Protein AF-A0A7S3DPE3-F1 (afdb_monomer_lite)

Organism: NCBI:txid265537

Sequence (313 aa):
MKEDLMRGCNVVATGCVLVHERSVGCSRAFRKHIKQNCRAVVEAILQMVESFYDGSALVDHLGAQKAAVVWETCGVIMDKKVPIGNRNAIRRDLFTYMMECQETMEEFTKTIERGPAVTTETGEKGKKTEEGDAEPQDKEDEAAWDEFADGEQLYLEKEIPIATACVALVKVSRGTINLTLQAMEAIGSVLTEFLVNERDPTPKDRARFEWMERIYGLAVKVGDGMTDFATHLYPTLDLKALPDQIQIHSQRLSKLIHMVLESTLTDKSKIVMPQEVLELAANLKQATAARQNEALQAVAAAKKWDKKSKKKK

Structure (mmCIF, N/CA/C/O backbone):
data_AF-A0A7S3DPE3-F1
#
_entry.id   AF-A0A7S3DPE3-F1
#
loop_
_atom_site.group_PDB
_atom_site.id
_atom_site.type_symbol
_atom_site.label_atom_id
_atom_site.label_alt_id
_atom_site.label_comp_id
_atom_site.label_asym_id
_atom_site.label_entity_id
_atom_site.label_seq_id
_atom_site.pdbx_PDB_ins_code
_atom_site.Cartn_x
_atom_site.Cartn_y
_atom_site.Cartn_z
_atom_site.occupancy
_atom_site.B_iso_or_equiv
_atom_site.auth_seq_id
_atom_site.auth_comp_id
_atom_site.auth_asym_id
_atom_site.auth_atom_id
_atom_site.pdbx_PDB_model_num
ATOM 1 N N . MET A 1 1 ? 10.479 -2.608 -41.411 1.00 67.50 1 MET A N 1
ATOM 2 C CA . MET A 1 1 ? 9.351 -2.279 -40.505 1.00 67.50 1 MET A CA 1
ATOM 3 C C . MET A 1 1 ? 8.870 -3.481 -39.692 1.00 67.50 1 MET A C 1
ATOM 5 O O . MET A 1 1 ? 9.062 -3.456 -38.486 1.00 67.50 1 MET A O 1
ATOM 9 N N . LYS A 1 2 ? 8.287 -4.542 -40.287 1.00 79.50 2 LYS A N 1
ATOM 10 C CA . LYS A 1 2 ? 7.832 -5.730 -39.522 1.00 79.50 2 LYS A CA 1
ATOM 11 C C . LYS A 1 2 ? 8.965 -6.389 -38.721 1.00 79.50 2 LYS A C 1
ATOM 13 O O . LYS A 1 2 ? 8.798 -6.672 -37.541 1.00 79.50 2 LYS A O 1
ATOM 18 N N . GLU A 1 3 ? 10.114 -6.612 -39.356 1.00 86.81 3 GLU A N 1
ATOM 19 C CA . GLU A 1 3 ? 11.282 -7.228 -38.710 1.00 86.81 3 GLU A CA 1
ATOM 20 C C . GLU A 1 3 ? 11.854 -6.358 -37.586 1.00 86.81 3 GLU A C 1
ATOM 22 O O . GLU A 1 3 ? 12.152 -6.870 -36.509 1.00 86.81 3 GLU A O 1
ATOM 27 N N . ASP A 1 4 ? 11.929 -5.041 -37.792 1.00 87.31 4 ASP A N 1
ATOM 28 C CA . ASP A 1 4 ? 12.428 -4.090 -36.789 1.00 87.31 4 ASP A CA 1
ATOM 29 C C . ASP A 1 4 ? 11.524 -4.041 -35.554 1.00 87.31 4 ASP A C 1
ATOM 31 O O . ASP A 1 4 ? 12.009 -4.065 -34.422 1.00 87.31 4 ASP A O 1
ATOM 35 N N . LEU A 1 5 ? 10.204 -4.040 -35.766 1.00 85.69 5 LEU A N 1
ATOM 36 C CA . LEU A 1 5 ? 9.220 -4.041 -34.687 1.00 85.69 5 LEU A CA 1
ATOM 37 C C . LEU A 1 5 ? 9.299 -5.330 -33.861 1.00 85.69 5 LEU A C 1
ATOM 39 O O . LEU A 1 5 ? 9.340 -5.285 -32.630 1.00 85.69 5 LEU A O 1
ATOM 43 N N . MET A 1 6 ? 9.382 -6.478 -34.538 1.00 87.19 6 MET A N 1
ATOM 44 C CA . MET A 1 6 ? 9.553 -7.778 -33.887 1.00 87.19 6 MET A CA 1
ATOM 45 C C . MET A 1 6 ? 10.871 -7.850 -33.116 1.00 87.19 6 MET A C 1
ATOM 47 O O . MET A 1 6 ? 10.901 -8.336 -31.985 1.00 87.19 6 MET A O 1
ATOM 51 N N . ARG A 1 7 ? 11.961 -7.326 -33.685 1.00 91.38 7 ARG A N 1
ATOM 52 C CA . ARG A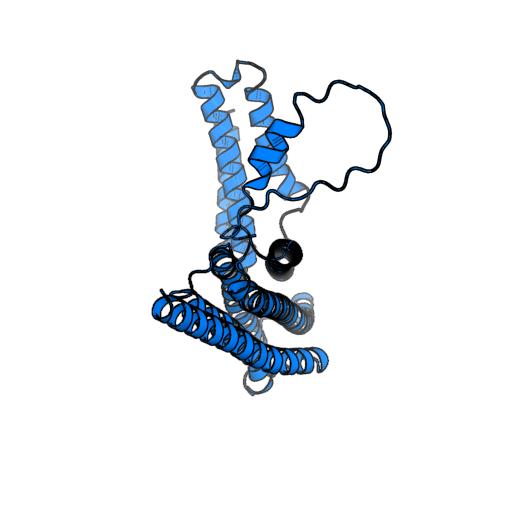 1 7 ? 13.259 -7.254 -33.010 1.00 91.38 7 ARG A CA 1
ATOM 53 C C . ARG A 1 7 ? 13.187 -6.391 -31.750 1.00 91.38 7 ARG A C 1
ATOM 55 O O . ARG A 1 7 ? 13.687 -6.819 -30.713 1.00 91.38 7 ARG A O 1
ATOM 62 N N . GLY A 1 8 ? 12.538 -5.228 -31.814 1.00 89.44 8 GLY A N 1
ATOM 63 C CA . GLY A 1 8 ? 12.305 -4.370 -30.650 1.00 89.44 8 GLY A CA 1
ATOM 64 C C . GLY A 1 8 ? 11.523 -5.088 -29.547 1.00 89.44 8 GLY A C 1
ATOM 65 O O . GLY A 1 8 ? 11.974 -5.140 -28.402 1.00 89.44 8 GLY A O 1
ATOM 66 N N . CYS A 1 9 ? 10.409 -5.736 -29.903 1.00 89.25 9 CYS A N 1
ATOM 67 C CA . CYS A 1 9 ? 9.605 -6.520 -28.961 1.00 89.25 9 CYS A CA 1
ATOM 68 C C . CYS A 1 9 ? 10.411 -7.663 -28.322 1.00 89.25 9 CYS A C 1
ATOM 70 O O . CYS A 1 9 ? 10.335 -7.867 -27.111 1.00 89.25 9 CYS A O 1
ATOM 72 N N . ASN A 1 10 ? 11.234 -8.368 -29.105 1.00 90.81 10 ASN A N 1
ATOM 73 C CA . ASN A 1 10 ? 12.093 -9.444 -28.606 1.00 90.81 10 ASN A CA 1
ATOM 74 C C . ASN A 1 10 ? 13.125 -8.942 -27.590 1.00 90.81 10 ASN A C 1
ATOM 76 O O . ASN A 1 10 ? 13.369 -9.614 -26.587 1.00 90.81 10 ASN A O 1
ATOM 80 N N . VAL A 1 11 ? 13.716 -7.764 -27.810 1.00 92.12 11 VAL A N 1
ATOM 81 C CA . VAL A 1 11 ? 14.663 -7.159 -26.858 1.00 92.12 11 VAL A CA 1
ATOM 82 C C . VAL A 1 11 ? 13.960 -6.815 -25.544 1.00 92.12 11 VAL A C 1
ATOM 84 O O . VAL A 1 11 ? 14.455 -7.179 -24.476 1.00 92.12 11 VAL A O 1
ATOM 87 N N . VAL A 1 12 ? 12.779 -6.190 -25.609 1.00 90.62 12 VAL A N 1
ATOM 88 C CA . VAL A 1 12 ? 11.973 -5.863 -24.418 1.00 90.62 12 VAL A CA 1
ATOM 89 C C . VAL A 1 12 ? 11.589 -7.131 -23.652 1.00 90.62 12 VAL A C 1
ATOM 91 O O . VAL A 1 12 ? 11.762 -7.199 -22.433 1.00 90.62 12 VAL A O 1
ATOM 94 N N . ALA A 1 13 ? 11.118 -8.162 -24.358 1.00 89.31 13 ALA A N 1
ATOM 95 C CA . ALA A 1 13 ? 10.752 -9.441 -23.761 1.00 89.31 13 ALA A CA 1
ATOM 96 C C . ALA A 1 13 ? 11.957 -10.130 -23.100 1.00 89.31 13 ALA A C 1
ATOM 98 O O . ALA A 1 13 ? 11.855 -10.573 -21.957 1.00 89.31 13 ALA A O 1
ATOM 99 N N . THR A 1 14 ? 13.110 -10.160 -23.774 1.00 92.62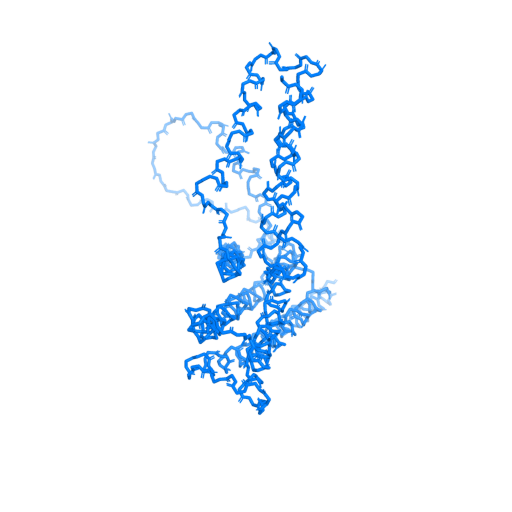 14 THR A N 1
ATOM 100 C CA . THR A 1 14 ? 14.345 -10.760 -23.244 1.00 92.62 14 THR A CA 1
ATOM 101 C C . THR A 1 14 ? 14.803 -10.048 -21.972 1.00 92.62 14 THR A C 1
ATOM 103 O O . THR A 1 14 ? 15.069 -10.703 -20.966 1.00 92.62 14 THR A O 1
ATOM 106 N N . GLY A 1 15 ? 14.823 -8.710 -21.971 1.00 90.25 15 GLY A N 1
ATOM 107 C CA . GLY A 1 15 ? 15.157 -7.929 -20.777 1.00 90.25 15 GLY A CA 1
ATOM 108 C C . GLY A 1 15 ? 14.209 -8.210 -19.608 1.00 90.25 15 GLY A C 1
ATOM 109 O O . GLY A 1 15 ? 14.654 -8.394 -18.474 1.00 90.25 15 GLY A O 1
ATOM 110 N N . CYS A 1 16 ? 12.906 -8.329 -19.883 1.00 91.62 16 CYS A N 1
ATOM 111 C CA . CYS A 1 16 ? 11.917 -8.704 -18.876 1.00 91.62 16 CYS A CA 1
ATOM 112 C C . CYS A 1 16 ? 12.186 -10.105 -18.301 1.00 91.62 16 CYS A C 1
ATOM 114 O O . CYS A 1 16 ? 12.160 -10.274 -17.081 1.00 91.62 16 CYS A O 1
ATOM 116 N N . VAL A 1 17 ? 12.485 -11.096 -19.151 1.00 92.69 17 VAL A N 1
ATOM 117 C CA . VAL A 1 17 ? 12.790 -12.474 -18.728 1.00 92.69 17 VAL A CA 1
ATOM 118 C C . VAL A 1 17 ? 14.025 -12.521 -17.830 1.00 92.69 17 VAL A C 1
ATOM 120 O O . VAL A 1 17 ? 13.961 -13.145 -16.772 1.00 92.69 17 VAL A O 1
ATOM 123 N N . LEU A 1 18 ? 15.102 -11.812 -18.184 1.00 91.75 18 LEU A N 1
ATOM 124 C CA . LEU A 1 18 ? 16.333 -11.764 -17.383 1.00 91.75 18 LEU A CA 1
ATOM 125 C C . LEU A 1 18 ? 16.078 -11.222 -15.970 1.00 91.75 18 LEU A C 1
ATOM 127 O O . LEU A 1 18 ? 16.486 -11.829 -14.984 1.00 91.75 18 LEU A O 1
ATOM 131 N N . VAL A 1 19 ? 15.313 -10.134 -15.839 1.00 89.69 19 VAL A N 1
ATOM 132 C CA . VAL A 1 19 ? 14.917 -9.586 -14.524 1.00 89.69 19 VAL A CA 1
ATOM 133 C C . VAL A 1 19 ? 14.079 -10.583 -13.708 1.00 89.69 19 VAL A C 1
ATOM 135 O O . VAL A 1 19 ? 14.068 -10.550 -12.473 1.00 89.69 19 VAL A O 1
ATOM 138 N N . HIS A 1 20 ? 13.366 -11.485 -14.385 1.00 91.38 20 HIS A N 1
ATOM 139 C CA . HIS A 1 20 ? 12.566 -12.529 -13.753 1.00 91.38 20 HIS A CA 1
ATOM 140 C C . HIS A 1 20 ? 13.349 -13.818 -13.461 1.00 91.38 20 HIS A C 1
ATOM 142 O O . HIS A 1 20 ? 12.801 -14.738 -12.841 1.00 91.38 20 HIS A O 1
ATOM 148 N N . GLU A 1 21 ? 14.636 -13.887 -13.777 1.00 90.38 21 GLU A N 1
ATOM 149 C CA . GLU A 1 21 ? 15.468 -15.007 -13.363 1.00 90.38 21 GLU A CA 1
ATOM 150 C C . GLU A 1 21 ? 15.732 -14.951 -11.847 1.00 90.38 21 GLU A C 1
ATOM 152 O O . GLU A 1 21 ? 15.884 -13.882 -11.249 1.00 90.38 21 GLU A O 1
ATOM 157 N N . ARG A 1 22 ? 15.716 -16.102 -11.163 1.00 80.88 22 ARG A N 1
ATOM 158 C CA . ARG A 1 22 ? 15.904 -16.145 -9.697 1.00 80.88 22 ARG A CA 1
ATOM 159 C C . ARG A 1 22 ? 17.323 -15.751 -9.278 1.00 80.88 22 ARG A C 1
ATOM 161 O O . ARG A 1 22 ? 17.488 -15.155 -8.219 1.00 80.88 22 ARG A O 1
ATOM 168 N N . SER A 1 23 ? 18.310 -16.051 -10.118 1.00 81.00 23 SER A N 1
ATOM 169 C CA . SER A 1 23 ? 19.737 -15.769 -9.915 1.00 81.00 23 SER A CA 1
ATOM 170 C C . SER A 1 23 ? 20.050 -14.271 -9.807 1.00 81.00 23 SER A C 1
ATOM 172 O O . SER A 1 23 ? 20.952 -13.892 -9.070 1.00 81.00 23 SER A O 1
ATOM 174 N N . VAL A 1 24 ? 19.266 -13.415 -10.471 1.00 82.44 24 VAL A N 1
ATOM 175 C CA . VAL A 1 24 ? 19.504 -11.962 -10.553 1.00 82.44 24 VAL A CA 1
ATOM 176 C C . VAL A 1 24 ? 19.139 -11.223 -9.254 1.00 82.44 24 VAL A C 1
ATOM 178 O O . VAL A 1 24 ? 19.523 -10.076 -9.052 1.00 82.44 24 VAL A O 1
ATOM 181 N N . GLY A 1 25 ? 18.401 -11.855 -8.332 1.00 80.44 25 GLY A N 1
ATOM 182 C CA . GLY A 1 25 ? 18.113 -11.258 -7.019 1.00 80.44 25 GLY A CA 1
ATOM 183 C C . GLY A 1 25 ? 17.149 -10.060 -7.044 1.00 80.44 25 GLY A C 1
ATOM 184 O O . GLY A 1 25 ? 17.025 -9.329 -6.060 1.00 80.44 25 GLY A O 1
ATOM 185 N N . CYS A 1 26 ? 16.428 -9.842 -8.148 1.00 86.88 26 CYS A N 1
ATOM 186 C CA . CYS A 1 26 ? 15.382 -8.822 -8.225 1.00 86.88 26 CYS A CA 1
ATOM 187 C C . CYS A 1 26 ? 14.213 -9.143 -7.282 1.00 86.88 26 CYS A C 1
ATOM 189 O O . CYS A 1 26 ? 13.705 -10.267 -7.287 1.00 86.88 26 CYS A O 1
ATOM 191 N N . SER A 1 27 ? 13.743 -8.155 -6.519 1.00 87.50 27 SER A N 1
ATOM 192 C CA . SER A 1 27 ? 12.599 -8.295 -5.615 1.00 87.50 27 SER A CA 1
ATOM 193 C C . SER A 1 27 ? 11.289 -8.401 -6.392 1.00 87.50 27 SER A C 1
ATOM 195 O O . SER A 1 27 ? 11.190 -7.991 -7.553 1.00 87.50 27 SER A O 1
ATOM 197 N N . ARG A 1 28 ? 10.241 -8.905 -5.733 1.00 89.06 28 ARG A N 1
ATOM 198 C CA . ARG A 1 28 ? 8.890 -8.955 -6.307 1.00 89.06 28 ARG A CA 1
ATOM 199 C C . ARG A 1 28 ? 8.395 -7.577 -6.769 1.00 89.06 28 ARG A C 1
ATOM 201 O O . ARG A 1 28 ? 7.796 -7.493 -7.837 1.00 89.06 28 ARG A O 1
ATOM 208 N N . ALA A 1 29 ? 8.681 -6.520 -6.006 1.00 91.31 29 ALA A N 1
ATOM 209 C CA . ALA A 1 29 ? 8.312 -5.145 -6.350 1.00 91.31 29 ALA A CA 1
ATOM 210 C C . ALA A 1 29 ? 8.970 -4.697 -7.662 1.00 91.31 29 ALA A C 1
ATOM 212 O O . ALA A 1 29 ? 8.297 -4.257 -8.590 1.00 91.31 29 ALA A O 1
ATOM 213 N N . PHE A 1 30 ? 10.290 -4.867 -7.782 1.00 92.06 30 PHE A N 1
ATOM 214 C CA . PHE A 1 30 ? 11.017 -4.452 -8.982 1.00 92.06 30 PHE A CA 1
ATOM 215 C C . PHE A 1 30 ? 10.557 -5.235 -10.218 1.00 92.06 30 PHE A C 1
ATOM 217 O O . PHE A 1 30 ? 10.264 -4.645 -11.256 1.00 92.06 30 PHE A O 1
ATOM 224 N N . ARG A 1 31 ? 10.376 -6.556 -10.078 1.00 93.00 31 ARG A N 1
ATOM 225 C CA . ARG A 1 31 ? 9.805 -7.411 -11.130 1.00 93.00 31 ARG A CA 1
ATOM 226 C C . ARG A 1 31 ? 8.415 -6.945 -11.568 1.00 93.00 31 ARG A C 1
ATOM 228 O O . ARG A 1 31 ? 8.155 -6.901 -12.766 1.00 93.00 31 ARG A O 1
ATOM 235 N N . LYS A 1 32 ? 7.540 -6.567 -10.622 1.00 93.38 32 LYS A N 1
ATOM 236 C CA . LYS A 1 32 ? 6.197 -6.021 -10.902 1.00 93.38 32 LYS A CA 1
ATOM 237 C C . LYS A 1 32 ? 6.292 -4.775 -11.785 1.00 93.38 32 LYS A C 1
ATOM 239 O O . LYS A 1 32 ? 5.666 -4.761 -12.842 1.00 93.38 32 LYS A O 1
ATOM 244 N N . HIS A 1 33 ? 7.109 -3.791 -11.401 1.00 93.38 33 HIS A N 1
ATOM 245 C CA . HIS A 1 33 ? 7.291 -2.551 -12.169 1.00 93.38 33 HIS A CA 1
ATOM 246 C C . HIS A 1 33 ? 7.838 -2.817 -13.574 1.00 93.38 33 HIS A C 1
ATOM 248 O O . HIS A 1 33 ? 7.279 -2.322 -14.550 1.00 93.38 33 HIS A O 1
ATOM 254 N N . ILE A 1 34 ? 8.878 -3.645 -13.705 1.00 93.06 34 ILE A N 1
ATOM 255 C CA . ILE A 1 34 ? 9.446 -3.993 -15.017 1.00 93.06 34 ILE A CA 1
ATOM 256 C C . ILE A 1 34 ? 8.409 -4.712 -15.883 1.00 93.06 34 ILE A C 1
ATOM 258 O O . ILE A 1 34 ? 8.182 -4.318 -17.023 1.00 93.06 34 ILE A O 1
ATOM 262 N N . LYS A 1 35 ? 7.702 -5.703 -15.328 1.00 93.94 35 LYS A N 1
ATOM 263 C CA . LYS A 1 35 ? 6.652 -6.436 -16.043 1.00 93.94 35 LYS A CA 1
ATOM 264 C C . LYS A 1 35 ? 5.529 -5.517 -16.529 1.00 93.94 35 LYS A C 1
ATOM 266 O O . LYS A 1 35 ? 5.087 -5.667 -17.664 1.00 93.94 35 LYS A O 1
ATOM 271 N N . GLN A 1 36 ? 5.060 -4.595 -15.686 1.00 93.50 36 GLN A N 1
ATOM 272 C CA . GLN A 1 36 ? 3.999 -3.646 -16.037 1.00 93.50 36 GLN A CA 1
ATOM 273 C C . GLN A 1 36 ? 4.425 -2.723 -17.182 1.00 93.50 36 GLN A C 1
ATOM 275 O O . GLN A 1 36 ? 3.682 -2.585 -18.148 1.00 93.50 36 GLN A O 1
ATOM 280 N N . ASN A 1 37 ? 5.638 -2.169 -17.123 1.00 92.44 37 ASN A N 1
ATOM 281 C CA . ASN A 1 37 ? 6.150 -1.299 -18.184 1.00 92.44 37 ASN A CA 1
ATOM 282 C C . ASN A 1 37 ? 6.381 -2.066 -19.493 1.00 92.44 37 ASN A C 1
ATOM 284 O O . ASN A 1 37 ? 5.970 -1.604 -20.552 1.00 92.44 37 ASN A O 1
ATOM 288 N N . CYS A 1 38 ? 6.958 -3.272 -19.437 1.00 92.62 38 CYS A N 1
ATOM 289 C CA . CYS A 1 38 ? 7.106 -4.116 -20.625 1.00 92.62 38 CYS A CA 1
ATOM 290 C C . CYS A 1 38 ? 5.750 -4.459 -21.255 1.00 92.62 38 CYS A C 1
ATOM 292 O O . CYS A 1 38 ? 5.620 -4.417 -22.475 1.00 92.62 38 CYS A O 1
ATOM 294 N N . ARG A 1 39 ? 4.734 -4.770 -20.436 1.00 93.06 39 ARG A N 1
ATOM 295 C CA . ARG A 1 39 ? 3.372 -5.014 -20.924 1.00 93.06 39 ARG A CA 1
ATOM 296 C C . ARG A 1 39 ? 2.794 -3.772 -21.597 1.00 93.06 39 ARG A C 1
ATOM 298 O O . ARG A 1 39 ? 2.270 -3.909 -22.691 1.00 93.06 39 ARG A O 1
ATOM 305 N N . ALA A 1 40 ? 2.928 -2.597 -20.982 1.00 93.81 40 ALA A N 1
ATOM 306 C CA . ALA A 1 40 ? 2.426 -1.347 -21.545 1.00 93.81 40 ALA A CA 1
ATOM 307 C C . ALA A 1 40 ? 3.053 -1.045 -22.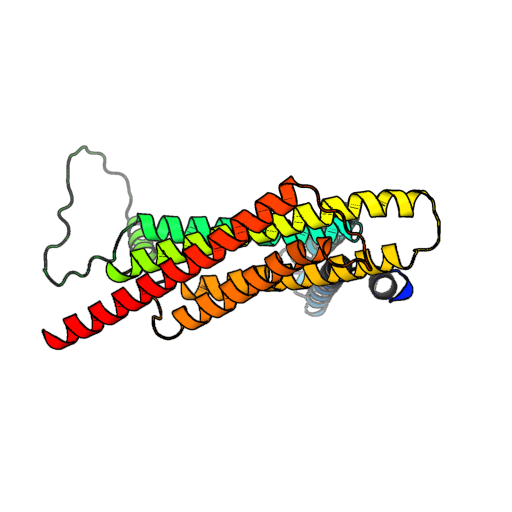917 1.00 93.81 40 ALA A C 1
ATOM 309 O O . ALA A 1 40 ? 2.336 -0.701 -23.850 1.00 93.81 40 ALA A O 1
ATOM 310 N N . VAL A 1 41 ? 4.370 -1.245 -23.073 1.00 93.56 41 VAL A N 1
ATOM 311 C CA . VAL A 1 41 ? 5.056 -1.063 -24.367 1.00 93.56 41 VAL A CA 1
ATOM 312 C C . VAL A 1 41 ? 4.498 -2.017 -25.423 1.00 93.56 41 VAL A C 1
ATOM 314 O O . VAL A 1 41 ? 4.170 -1.592 -26.529 1.00 93.56 41 VAL A O 1
ATOM 317 N N . VAL A 1 42 ? 4.373 -3.305 -25.090 1.00 92.50 42 VAL A N 1
ATOM 318 C CA . VAL A 1 42 ? 3.842 -4.313 -26.020 1.00 92.50 42 VAL A CA 1
ATOM 319 C C . VAL A 1 42 ? 2.391 -4.007 -26.388 1.00 92.50 42 VAL A C 1
ATOM 321 O O . VAL A 1 42 ? 2.031 -4.091 -27.555 1.00 92.50 42 VAL A O 1
ATOM 324 N N . GLU A 1 43 ? 1.569 -3.612 -25.420 1.00 94.25 43 GLU A N 1
ATOM 325 C CA . GLU A 1 43 ? 0.167 -3.254 -25.630 1.00 94.25 43 GLU A CA 1
ATOM 326 C C . GLU A 1 43 ? 0.017 -2.018 -26.527 1.00 94.25 43 GLU A C 1
ATOM 328 O O . GLU A 1 43 ? -0.759 -2.051 -27.479 1.00 94.25 43 GLU A O 1
ATOM 333 N N . ALA A 1 44 ? 0.817 -0.970 -26.308 1.00 94.75 44 ALA A N 1
ATOM 334 C CA . ALA A 1 44 ? 0.837 0.209 -27.172 1.00 94.75 44 ALA A CA 1
ATOM 335 C C . ALA A 1 44 ? 1.245 -0.139 -28.615 1.00 94.75 44 ALA A C 1
ATOM 337 O O . ALA A 1 44 ? 0.639 0.346 -29.571 1.00 94.75 44 ALA A O 1
ATOM 338 N N . ILE A 1 45 ? 2.243 -1.016 -28.781 1.00 93.81 45 ILE A N 1
ATOM 339 C CA . ILE A 1 45 ? 2.670 -1.501 -30.100 1.00 93.81 45 ILE A CA 1
ATOM 340 C C . ILE A 1 45 ? 1.550 -2.294 -30.779 1.00 93.81 45 ILE A C 1
ATOM 342 O O . ILE A 1 45 ? 1.300 -2.079 -31.963 1.00 93.81 45 ILE A O 1
ATOM 346 N N . LEU A 1 46 ? 0.876 -3.189 -30.051 1.00 92.81 46 LEU A N 1
ATOM 347 C CA . LEU A 1 46 ? -0.234 -3.978 -30.587 1.00 92.81 46 LEU A CA 1
ATOM 348 C C . LEU A 1 46 ? -1.371 -3.075 -31.064 1.00 92.81 46 LEU A C 1
ATOM 350 O O . LEU A 1 46 ? -1.767 -3.186 -32.218 1.00 92.81 46 LEU A O 1
ATOM 354 N N . GLN A 1 47 ? -1.805 -2.119 -30.240 1.00 93.94 47 GLN A N 1
ATOM 355 C CA . GLN A 1 47 ? -2.851 -1.165 -30.622 1.00 93.94 47 GLN A CA 1
ATOM 356 C C . GLN A 1 47 ? -2.462 -0.326 -31.845 1.00 93.94 47 GLN A C 1
ATOM 358 O O . GLN A 1 47 ? -3.300 -0.028 -32.694 1.00 93.94 47 GLN A O 1
ATOM 363 N N . MET A 1 48 ? -1.188 0.066 -31.953 1.00 94.00 48 MET A N 1
ATOM 364 C CA . MET A 1 48 ? -0.689 0.764 -33.134 1.00 94.00 48 MET A CA 1
ATOM 365 C C . MET A 1 48 ? -0.777 -0.138 -34.371 1.00 94.00 48 MET A C 1
ATOM 367 O O . MET A 1 48 ? -1.333 0.275 -35.384 1.00 94.00 48 MET A O 1
ATOM 371 N N . VAL A 1 49 ? -0.278 -1.375 -34.302 1.00 92.62 49 VAL A N 1
ATOM 372 C CA . VAL A 1 49 ? -0.326 -2.325 -35.427 1.00 92.62 49 VAL A CA 1
ATOM 373 C C . VAL A 1 49 ? -1.762 -2.633 -35.843 1.00 92.62 49 VAL A C 1
ATOM 375 O O . VAL A 1 49 ? -2.046 -2.627 -37.038 1.00 92.62 49 VAL A O 1
ATOM 378 N N . GLU A 1 50 ? -2.659 -2.860 -34.884 1.00 93.12 50 GLU A N 1
ATOM 379 C CA . GLU A 1 50 ? -4.086 -3.085 -35.130 1.00 93.12 50 GLU A CA 1
ATOM 380 C C . GLU A 1 50 ? -4.701 -1.908 -35.889 1.00 93.12 50 GLU A C 1
ATOM 382 O O . GLU A 1 50 ? -5.321 -2.132 -36.926 1.00 93.12 50 GLU A O 1
ATOM 387 N N . SER A 1 51 ? -4.412 -0.668 -35.473 1.00 93.00 51 SER A N 1
ATOM 388 C CA . SER A 1 51 ? -4.918 0.526 -36.167 1.00 93.00 51 SER A CA 1
ATOM 389 C C . SER A 1 51 ? -4.403 0.668 -37.607 1.00 93.00 51 SER A C 1
ATOM 391 O O . SER A 1 51 ? -5.083 1.202 -38.480 1.00 93.00 51 SER A O 1
ATOM 393 N N . PHE A 1 52 ? -3.190 0.191 -37.903 1.00 91.12 52 PHE A N 1
ATOM 394 C CA . PHE A 1 52 ? -2.687 0.161 -39.282 1.00 91.12 52 PHE A CA 1
ATOM 395 C C . PHE A 1 52 ? -3.271 -1.000 -40.090 1.00 91.12 52 PHE A C 1
ATOM 397 O O . PHE A 1 52 ? -3.410 -0.883 -41.305 1.00 91.12 52 PHE A O 1
ATOM 404 N N . TYR A 1 53 ? -3.598 -2.113 -39.435 1.00 91.88 53 TYR A N 1
ATOM 405 C CA . TYR A 1 53 ? -4.165 -3.292 -40.078 1.00 91.88 53 TYR A CA 1
ATOM 406 C C . TYR A 1 53 ? -5.632 -3.092 -40.476 1.00 91.88 53 TYR A C 1
ATOM 408 O O . TYR A 1 53 ? -6.015 -3.471 -41.580 1.00 91.88 53 TYR A O 1
ATOM 416 N N . ASP A 1 54 ? -6.440 -2.476 -39.610 1.00 92.12 54 ASP A N 1
ATOM 417 C CA . ASP A 1 54 ? -7.855 -2.185 -39.878 1.00 92.12 54 ASP A CA 1
ATOM 418 C C . ASP A 1 54 ? -8.077 -0.913 -40.725 1.00 92.12 54 ASP A C 1
ATOM 420 O O . ASP A 1 54 ? -9.201 -0.615 -41.128 1.00 92.12 54 ASP A O 1
ATOM 424 N N . GLY A 1 55 ? -7.001 -0.179 -41.029 1.00 89.25 55 GLY A N 1
ATOM 425 C CA . GLY A 1 55 ? -7.014 1.045 -41.830 1.00 89.25 55 GLY A CA 1
ATOM 426 C C . GLY A 1 55 ? -7.417 2.308 -41.062 1.00 89.25 55 GLY A C 1
ATOM 427 O O . GLY A 1 55 ? -7.336 3.399 -41.630 1.00 89.25 55 GLY A O 1
ATOM 428 N N . SER A 1 56 ? -7.788 2.205 -39.781 1.00 91.94 56 SER A N 1
ATOM 429 C CA . SER A 1 56 ? -8.193 3.349 -38.951 1.00 91.94 56 SER A CA 1
ATOM 430 C C . SER A 1 56 ? -7.061 4.355 -38.731 1.00 91.94 56 SER A C 1
ATOM 432 O O . SER A 1 56 ? -7.311 5.550 -38.610 1.00 91.94 56 SER A O 1
ATOM 434 N N . ALA A 1 57 ? -5.803 3.910 -38.766 1.00 88.56 57 ALA A N 1
ATOM 435 C CA . ALA A 1 57 ? -4.624 4.764 -38.636 1.00 88.56 57 ALA A CA 1
ATOM 436 C C . ALA A 1 57 ? -4.511 5.835 -39.736 1.00 88.56 57 ALA A C 1
ATOM 438 O O . ALA A 1 57 ? -3.799 6.823 -39.542 1.00 88.56 57 ALA A O 1
ATOM 439 N N . LEU A 1 58 ? -5.183 5.637 -40.879 1.00 89.12 58 LEU A N 1
ATOM 440 C CA . LEU A 1 58 ? -5.206 6.578 -42.004 1.00 89.12 58 LEU A CA 1
ATOM 441 C C . LEU A 1 58 ? -6.235 7.705 -41.821 1.00 89.12 58 LEU A C 1
ATOM 443 O O . LEU A 1 58 ? -6.228 8.658 -42.598 1.00 89.12 58 LEU A O 1
ATOM 447 N N . VAL A 1 59 ? -7.100 7.603 -40.810 1.00 86.62 59 VAL A N 1
ATOM 448 C CA . VAL A 1 59 ? -8.156 8.572 -40.502 1.00 86.62 59 VAL A CA 1
ATOM 449 C C . VAL A 1 59 ? -7.707 9.462 -39.339 1.00 86.62 59 VAL A C 1
ATOM 451 O O . VAL A 1 59 ? -7.139 8.978 -38.360 1.00 86.62 59 VAL A O 1
ATOM 454 N N . ASP A 1 60 ? -7.927 10.773 -39.462 1.00 78.62 60 ASP A N 1
ATOM 455 C CA . ASP A 1 60 ? -7.820 11.770 -38.382 1.00 78.62 60 ASP A CA 1
ATOM 456 C C . ASP A 1 60 ? -6.584 11.648 -37.473 1.00 78.62 60 ASP A C 1
ATOM 458 O O . ASP A 1 60 ? -6.672 11.643 -36.246 1.00 78.62 60 ASP A O 1
ATOM 462 N N . HIS A 1 61 ? -5.396 11.554 -38.079 1.00 86.94 61 HIS A N 1
ATOM 463 C CA . HIS A 1 61 ? -4.103 11.493 -37.378 1.00 86.94 61 HIS A CA 1
ATOM 464 C C . HIS A 1 61 ? -3.966 10.351 -36.348 1.00 86.94 61 HIS A C 1
ATOM 466 O O . HIS A 1 61 ? -2.997 10.339 -35.582 1.00 86.94 61 HIS A O 1
ATOM 472 N N . LEU A 1 62 ? -4.869 9.364 -36.344 1.00 90.25 62 LEU A N 1
ATOM 473 C CA . LEU A 1 62 ? -4.903 8.303 -35.337 1.00 90.25 62 LEU A CA 1
ATOM 474 C C . LEU A 1 62 ? -3.608 7.483 -35.328 1.00 90.25 62 LEU A C 1
ATOM 476 O O . LEU A 1 62 ? -3.078 7.175 -34.261 1.00 90.25 62 LEU A O 1
ATOM 480 N N . GLY A 1 63 ? -3.033 7.201 -36.502 1.00 89.00 63 GLY A N 1
ATOM 481 C CA . GLY A 1 63 ? -1.746 6.510 -36.602 1.00 89.00 63 GLY A CA 1
ATOM 482 C C . GLY A 1 63 ? -0.604 7.270 -35.916 1.00 89.00 63 GLY A C 1
ATOM 483 O O . GLY A 1 63 ? 0.215 6.668 -35.220 1.00 89.00 63 GLY A O 1
ATOM 484 N N . ALA A 1 64 ? -0.579 8.601 -36.043 1.00 90.81 64 ALA A N 1
ATOM 485 C CA . ALA A 1 64 ? 0.407 9.444 -35.369 1.00 90.81 64 ALA A CA 1
ATOM 486 C C . ALA A 1 64 ? 0.186 9.467 -33.849 1.00 90.81 64 ALA A C 1
ATOM 488 O O . ALA A 1 64 ? 1.153 9.378 -33.094 1.00 90.81 64 ALA A O 1
ATOM 489 N N . GLN A 1 65 ? -1.070 9.510 -33.393 1.00 92.88 65 GLN A N 1
ATOM 490 C CA . GLN A 1 65 ? -1.406 9.435 -31.968 1.00 92.88 65 GLN A CA 1
ATOM 491 C C . GLN A 1 65 ? -0.979 8.092 -31.360 1.00 92.88 65 GLN A C 1
ATOM 493 O O . GLN A 1 65 ? -0.316 8.065 -30.326 1.00 92.88 65 GLN A O 1
ATOM 498 N N . LYS A 1 66 ? -1.278 6.966 -32.019 1.00 93.56 66 LYS A N 1
ATOM 499 C CA . LYS A 1 66 ? -0.870 5.633 -31.545 1.00 93.56 66 LYS A CA 1
ATOM 500 C C . LYS A 1 66 ? 0.651 5.473 -31.516 1.00 93.56 66 LYS A C 1
ATOM 502 O O . LYS A 1 66 ? 1.185 4.938 -30.547 1.00 93.56 66 LYS A O 1
ATOM 507 N N . ALA A 1 67 ? 1.359 5.998 -32.517 1.00 91.38 67 ALA A N 1
ATOM 508 C CA . ALA A 1 67 ? 2.820 6.040 -32.499 1.00 91.38 67 ALA A CA 1
ATOM 509 C C . ALA A 1 67 ? 3.366 6.913 -31.352 1.00 91.38 67 ALA A C 1
ATOM 511 O O . ALA A 1 67 ? 4.341 6.531 -30.704 1.00 91.38 67 ALA A O 1
ATOM 512 N N . ALA A 1 68 ? 2.728 8.053 -31.059 1.00 93.31 68 ALA A N 1
ATOM 513 C CA . ALA A 1 68 ? 3.098 8.908 -29.933 1.00 93.31 68 ALA A CA 1
ATOM 514 C C . ALA A 1 68 ? 2.940 8.184 -28.586 1.00 93.31 68 ALA A C 1
ATOM 516 O O . ALA A 1 68 ? 3.840 8.264 -27.755 1.00 93.31 68 ALA A O 1
ATOM 517 N N . VAL A 1 69 ? 1.875 7.396 -28.405 1.00 94.81 69 VAL A N 1
ATOM 518 C CA . VAL A 1 69 ? 1.670 6.573 -27.198 1.00 94.81 69 VAL A CA 1
ATOM 519 C C . VAL A 1 69 ? 2.789 5.540 -27.021 1.00 94.81 69 VAL A C 1
ATOM 521 O O . VAL A 1 69 ? 3.285 5.356 -25.908 1.00 94.81 69 VAL A O 1
ATOM 524 N N . VAL A 1 70 ? 3.244 4.886 -28.098 1.00 93.56 70 VAL A N 1
ATOM 525 C CA . VAL A 1 70 ? 4.406 3.977 -28.032 1.00 93.56 70 VAL A CA 1
ATOM 526 C C . VAL A 1 70 ? 5.651 4.730 -27.559 1.00 93.56 70 VAL A C 1
ATOM 528 O O . VAL A 1 70 ? 6.346 4.259 -26.656 1.00 93.56 70 VAL A O 1
ATOM 531 N N . TRP A 1 71 ? 5.920 5.910 -28.127 1.00 93.31 71 TRP A N 1
ATOM 532 C CA . TRP A 1 71 ? 7.062 6.737 -27.733 1.00 93.31 71 TRP A CA 1
ATOM 533 C C . TRP A 1 71 ? 6.991 7.197 -26.283 1.00 93.31 71 TRP A C 1
ATOM 535 O O . TRP A 1 71 ? 7.987 7.086 -25.573 1.00 93.31 71 TRP A O 1
ATOM 545 N N . GLU A 1 72 ? 5.830 7.658 -25.829 1.00 93.94 72 GLU A N 1
ATOM 546 C CA . GLU A 1 72 ? 5.602 8.071 -24.446 1.00 93.94 72 GLU A CA 1
ATOM 547 C C . GLU A 1 72 ? 5.822 6.903 -23.478 1.00 93.94 72 GLU A C 1
ATOM 549 O O . GLU A 1 72 ? 6.537 7.036 -22.482 1.00 93.94 72 GLU A O 1
ATOM 554 N N . THR A 1 73 ? 5.296 5.724 -23.819 1.00 92.88 73 THR A N 1
ATOM 555 C CA . THR A 1 73 ? 5.439 4.518 -22.996 1.00 92.88 73 THR A CA 1
ATOM 556 C C . THR A 1 73 ? 6.899 4.062 -22.911 1.00 92.88 73 THR A C 1
ATOM 558 O O . THR A 1 73 ? 7.388 3.731 -21.831 1.00 92.88 73 THR A O 1
ATOM 561 N N . CYS A 1 74 ? 7.641 4.102 -24.022 1.00 91.06 74 CYS A N 1
ATOM 562 C CA . CYS A 1 74 ? 9.091 3.887 -24.019 1.00 91.06 74 CYS A CA 1
ATOM 563 C C . CYS A 1 74 ? 9.830 4.981 -23.228 1.00 91.06 74 CYS A C 1
ATOM 565 O O . CYS A 1 74 ? 10.792 4.689 -22.513 1.00 91.06 74 CYS A O 1
ATOM 567 N N . GLY A 1 75 ? 9.358 6.227 -23.312 1.00 91.69 75 GLY A N 1
ATOM 568 C CA . GLY A 1 75 ? 9.857 7.382 -22.569 1.00 91.69 75 GLY A CA 1
ATOM 569 C C . GLY A 1 75 ? 9.840 7.160 -21.060 1.00 91.69 75 GLY A C 1
ATOM 570 O O . GLY A 1 75 ? 10.806 7.501 -20.391 1.00 91.69 75 GLY A O 1
ATOM 571 N N . VAL A 1 76 ? 8.837 6.464 -20.512 1.00 88.94 76 VAL A N 1
ATOM 572 C CA . VAL A 1 76 ? 8.807 6.088 -19.082 1.00 88.94 76 VAL A CA 1
ATOM 573 C C . VAL A 1 76 ? 10.069 5.319 -18.655 1.00 88.94 76 VAL A C 1
ATOM 575 O O . VAL A 1 76 ? 10.591 5.528 -17.554 1.00 88.94 76 VAL A O 1
ATOM 578 N N . ILE A 1 77 ? 10.596 4.454 -19.523 1.00 84.75 77 ILE A N 1
ATOM 579 C CA . ILE A 1 77 ? 11.827 3.697 -19.267 1.00 84.75 77 ILE A CA 1
ATOM 580 C C . ILE A 1 77 ? 13.057 4.589 -19.479 1.00 84.75 77 ILE A C 1
ATOM 582 O O . ILE A 1 77 ? 13.944 4.618 -18.623 1.00 84.75 77 ILE A O 1
ATOM 586 N N . MET A 1 78 ? 13.106 5.328 -20.592 1.00 84.12 78 MET A N 1
ATOM 587 C CA . MET A 1 78 ? 14.255 6.168 -20.965 1.00 84.12 78 MET A CA 1
ATOM 588 C C . MET A 1 78 ? 14.483 7.329 -19.987 1.00 84.12 78 MET A C 1
ATOM 590 O O . MET A 1 78 ? 15.617 7.589 -19.588 1.00 84.12 78 MET A O 1
ATOM 594 N N . ASP A 1 79 ? 13.402 7.941 -19.509 1.00 88.69 79 ASP A N 1
ATOM 595 C CA . ASP A 1 79 ? 13.397 9.026 -18.525 1.00 88.69 79 ASP A CA 1
ATOM 596 C C . ASP A 1 79 ? 13.654 8.527 -17.093 1.00 88.69 79 ASP A C 1
ATOM 598 O O . ASP A 1 79 ? 13.545 9.291 -16.134 1.00 88.69 79 ASP A O 1
ATOM 602 N N . LYS A 1 80 ? 13.952 7.231 -16.911 1.00 83.31 80 LYS A N 1
ATOM 603 C CA . LYS A 1 80 ? 14.172 6.593 -15.601 1.00 83.31 80 LYS A CA 1
ATOM 604 C C . LYS A 1 80 ? 12.998 6.785 -14.632 1.00 83.31 80 LYS A C 1
ATOM 606 O O . LYS A 1 80 ? 13.186 6.785 -13.415 1.00 83.31 80 LYS A O 1
ATOM 611 N N . LYS A 1 81 ? 11.773 6.905 -15.156 1.00 87.12 81 LYS A N 1
ATOM 612 C CA . LYS A 1 81 ? 10.552 6.970 -14.337 1.00 87.12 81 LYS A CA 1
ATOM 613 C C . LYS A 1 81 ? 10.220 5.608 -13.733 1.00 87.12 81 LYS A C 1
ATOM 615 O O . LYS A 1 81 ? 9.514 5.552 -12.731 1.00 87.12 81 LYS A O 1
ATOM 620 N N . VAL A 1 82 ? 10.722 4.506 -14.294 1.00 87.81 82 VAL A N 1
ATOM 621 C CA . VAL A 1 82 ? 10.667 3.173 -13.670 1.00 87.81 82 VAL A CA 1
ATOM 622 C C . VAL A 1 82 ? 11.642 3.120 -12.488 1.00 87.81 82 VAL A C 1
ATOM 624 O O . VAL A 1 82 ? 12.805 3.489 -12.652 1.00 87.81 82 VAL A O 1
ATOM 627 N N . PRO A 1 83 ? 11.224 2.657 -11.294 1.00 89.56 83 PRO A N 1
ATOM 628 C CA . PRO A 1 83 ? 12.111 2.641 -10.140 1.00 89.56 83 PRO A CA 1
ATOM 629 C C . PRO A 1 83 ? 13.276 1.673 -10.370 1.00 89.56 83 PRO A C 1
ATOM 631 O O . PRO A 1 83 ? 13.063 0.476 -10.542 1.00 89.56 83 PRO A O 1
ATOM 634 N N . ILE A 1 84 ? 14.511 2.178 -10.335 1.00 86.94 84 ILE A N 1
ATOM 635 C CA . ILE A 1 84 ? 15.717 1.362 -10.524 1.00 86.94 84 ILE A CA 1
ATOM 636 C C . ILE A 1 84 ? 16.120 0.721 -9.191 1.00 86.94 84 ILE A C 1
ATOM 638 O O . ILE A 1 84 ? 16.457 1.419 -8.231 1.00 86.94 84 ILE A O 1
ATOM 642 N N . GLY A 1 85 ? 16.113 -0.612 -9.150 1.00 86.38 85 GLY A N 1
ATOM 643 C CA . GLY A 1 85 ? 16.556 -1.412 -8.010 1.00 86.38 85 GLY A CA 1
ATOM 644 C C . GLY A 1 85 ? 15.463 -1.715 -6.980 1.00 86.38 85 GLY A C 1
ATOM 645 O O . GLY A 1 85 ? 14.462 -1.008 -6.844 1.00 86.38 85 GLY A O 1
ATOM 646 N N . ASN A 1 86 ? 15.688 -2.785 -6.210 1.00 87.19 86 ASN A N 1
ATOM 647 C CA . ASN A 1 86 ? 14.721 -3.336 -5.254 1.00 87.19 86 ASN A CA 1
ATOM 648 C C . ASN A 1 86 ? 14.228 -2.301 -4.235 1.00 87.19 86 ASN A C 1
ATOM 650 O O . ASN A 1 86 ? 13.029 -2.222 -3.974 1.00 87.19 86 ASN A O 1
ATOM 654 N N . ARG A 1 87 ? 15.145 -1.496 -3.680 1.00 87.81 87 ARG A N 1
ATOM 655 C CA . ARG A 1 87 ? 14.828 -0.479 -2.669 1.00 87.81 87 ARG A CA 1
ATOM 656 C C . ARG A 1 87 ? 13.868 0.570 -3.222 1.00 87.81 87 ARG A C 1
ATOM 658 O O . ARG A 1 87 ? 12.837 0.821 -2.612 1.00 87.81 87 ARG A O 1
ATOM 665 N N . ASN A 1 88 ? 14.177 1.149 -4.381 1.00 90.12 88 ASN A N 1
ATOM 666 C CA . ASN A 1 88 ? 13.351 2.203 -4.972 1.00 90.12 88 ASN A CA 1
ATOM 667 C C . ASN A 1 88 ? 11.985 1.679 -5.425 1.00 90.12 88 ASN A C 1
ATOM 669 O O . ASN A 1 88 ? 10.990 2.380 -5.268 1.00 90.12 88 ASN A O 1
ATOM 673 N N . ALA A 1 89 ? 11.920 0.442 -5.927 1.00 92.50 89 ALA A N 1
ATOM 674 C CA . ALA A 1 89 ? 10.653 -0.180 -6.307 1.00 92.50 89 ALA A CA 1
ATOM 675 C C . ALA A 1 89 ? 9.724 -0.368 -5.102 1.00 92.50 89 ALA A C 1
ATOM 677 O O . ALA A 1 89 ? 8.548 -0.026 -5.165 1.00 92.50 89 ALA A O 1
ATOM 678 N N . ILE A 1 90 ? 10.274 -0.842 -3.983 1.00 93.06 90 ILE A N 1
ATOM 679 C CA . ILE A 1 90 ? 9.534 -0.988 -2.728 1.00 93.06 90 ILE A CA 1
ATOM 680 C C . ILE A 1 90 ? 9.098 0.378 -2.191 1.00 93.06 90 ILE A C 1
ATOM 682 O O . ILE A 1 90 ? 7.934 0.532 -1.838 1.00 93.06 90 ILE A O 1
ATOM 686 N N . ARG A 1 91 ? 9.994 1.379 -2.162 1.00 93.94 91 ARG A N 1
ATOM 687 C CA . ARG A 1 91 ? 9.640 2.743 -1.725 1.00 93.94 91 ARG A CA 1
ATOM 688 C C . ARG A 1 91 ? 8.475 3.292 -2.537 1.00 93.94 91 ARG A C 1
ATOM 690 O O . ARG A 1 91 ? 7.539 3.814 -1.949 1.00 93.94 91 ARG A O 1
ATOM 697 N N . ARG A 1 92 ? 8.518 3.140 -3.866 1.00 94.44 92 ARG A N 1
ATOM 698 C CA . ARG A 1 92 ? 7.441 3.589 -4.752 1.00 94.44 92 ARG A CA 1
ATOM 699 C C . ARG A 1 92 ? 6.103 2.961 -4.373 1.00 94.44 92 ARG A C 1
ATOM 701 O O . ARG A 1 92 ? 5.149 3.700 -4.187 1.00 94.44 92 ARG A O 1
ATOM 708 N N . ASP A 1 93 ? 6.054 1.642 -4.198 1.00 95.00 93 ASP A N 1
ATOM 709 C CA . ASP A 1 93 ? 4.814 0.960 -3.807 1.00 95.00 93 ASP A CA 1
ATOM 710 C C . ASP A 1 93 ? 4.299 1.435 -2.441 1.00 95.00 93 ASP A C 1
ATOM 712 O O . ASP A 1 93 ? 3.117 1.725 -2.295 1.00 95.00 93 ASP A O 1
ATOM 716 N N . LEU A 1 94 ? 5.179 1.560 -1.441 1.00 96.25 94 LEU A N 1
ATOM 717 C CA . LEU A 1 94 ? 4.783 2.025 -0.107 1.00 96.25 94 LEU A CA 1
ATOM 718 C C . LEU A 1 94 ? 4.281 3.477 -0.130 1.00 96.25 94 LEU A C 1
ATOM 720 O O . LEU A 1 94 ? 3.310 3.787 0.556 1.00 96.25 94 LEU A O 1
ATOM 724 N N . PHE A 1 95 ? 4.896 4.353 -0.933 1.00 97.00 95 PHE A N 1
ATOM 725 C CA . PHE A 1 95 ? 4.402 5.716 -1.130 1.00 97.00 95 PHE A CA 1
ATOM 726 C C . PHE A 1 95 ? 3.044 5.739 -1.827 1.00 97.00 95 PHE A C 1
ATOM 728 O O . PHE A 1 95 ? 2.183 6.502 -1.401 1.00 97.00 95 PHE A O 1
ATOM 735 N N . THR A 1 96 ? 2.826 4.889 -2.833 1.00 95.69 96 THR A N 1
ATOM 736 C CA . THR A 1 96 ? 1.512 4.741 -3.471 1.00 95.69 96 THR A CA 1
ATOM 737 C C . THR A 1 96 ? 0.449 4.346 -2.445 1.00 95.69 96 THR A C 1
ATOM 739 O O . THR A 1 96 ? -0.525 5.072 -2.296 1.00 95.69 96 THR A O 1
ATOM 742 N N . TYR A 1 97 ? 0.675 3.309 -1.632 1.00 97.06 97 TYR A N 1
ATOM 743 C CA . TYR A 1 97 ? -0.303 2.919 -0.605 1.00 97.06 97 TYR A CA 1
ATOM 744 C C . TYR A 1 97 ? -0.514 3.996 0.474 1.00 97.06 97 TYR A C 1
ATOM 746 O O . TYR A 1 97 ? -1.611 4.146 1.010 1.00 97.06 97 TYR A O 1
ATOM 754 N N . MET A 1 98 ? 0.524 4.767 0.824 1.00 97.62 98 MET A N 1
ATOM 755 C CA . MET A 1 98 ? 0.375 5.912 1.730 1.00 97.62 98 MET A CA 1
ATOM 756 C C . MET A 1 98 ? -0.492 7.023 1.132 1.00 97.62 98 MET A C 1
ATOM 758 O O . MET A 1 98 ? -1.250 7.639 1.882 1.00 97.62 98 MET A O 1
ATOM 762 N N . MET A 1 99 ? -0.355 7.284 -0.171 1.00 97.19 99 MET A N 1
ATOM 763 C CA . MET A 1 99 ? -1.180 8.249 -0.901 1.00 97.19 99 MET A CA 1
ATOM 764 C C . MET A 1 99 ? -2.626 7.773 -0.987 1.00 97.19 99 MET A C 1
ATOM 766 O O . MET A 1 99 ? -3.512 8.526 -0.613 1.00 97.19 99 MET A O 1
ATOM 770 N N . GLU A 1 100 ? -2.864 6.506 -1.323 1.00 96.12 100 GLU A N 1
ATOM 771 C CA . GLU A 1 100 ? -4.214 5.925 -1.347 1.00 96.12 100 GLU A CA 1
ATOM 772 C C . GLU A 1 100 ? -4.898 6.018 0.027 1.00 96.12 100 GLU A C 1
ATOM 774 O O . GLU A 1 100 ? -6.069 6.383 0.127 1.00 96.12 100 GLU A O 1
ATOM 779 N N . CYS A 1 101 ? -4.164 5.773 1.123 1.00 97.50 101 CYS A N 1
ATOM 780 C CA . CYS A 1 101 ? -4.693 6.000 2.472 1.00 97.50 101 CYS A CA 1
ATOM 781 C C . CYS A 1 101 ? -5.046 7.477 2.710 1.00 97.50 101 CYS A C 1
ATOM 783 O O . CYS A 1 101 ? -6.003 7.768 3.422 1.00 97.50 101 CYS A O 1
ATOM 785 N N . GLN A 1 102 ? -4.241 8.405 2.188 1.00 97.75 102 GLN A N 1
ATOM 786 C CA . GLN A 1 102 ? -4.460 9.842 2.342 1.00 97.75 102 GLN A CA 1
ATOM 787 C C . GLN A 1 102 ? -5.700 10.302 1.570 1.00 97.75 102 GLN A C 1
ATOM 789 O O . GLN A 1 102 ? -6.557 10.948 2.164 1.00 97.75 102 GLN A O 1
ATOM 794 N N . GLU A 1 103 ? -5.825 9.900 0.308 1.00 96.62 103 GLU A N 1
ATOM 795 C CA . GLU A 1 103 ? -6.990 10.164 -0.542 1.00 96.62 103 GLU A CA 1
ATOM 796 C C . GLU A 1 103 ? -8.266 9.604 0.098 1.00 96.62 103 GLU A C 1
ATOM 798 O O . GLU A 1 103 ? -9.237 10.334 0.277 1.00 96.62 103 GLU A O 1
ATOM 803 N N . THR A 1 104 ? -8.213 8.359 0.587 1.00 96.56 104 THR A N 1
ATOM 804 C CA . THR A 1 104 ? -9.324 7.725 1.317 1.00 96.56 104 THR A CA 1
ATOM 805 C C . THR A 1 104 ? -9.724 8.525 2.563 1.00 96.56 104 THR A C 1
ATOM 807 O O . THR A 1 104 ? -10.907 8.716 2.842 1.00 96.56 104 THR A O 1
ATOM 810 N N . MET A 1 105 ? -8.751 8.992 3.359 1.00 97.19 105 MET A N 1
ATOM 811 C CA . MET A 1 105 ? -9.052 9.809 4.539 1.00 97.19 105 MET A CA 1
ATOM 812 C C . MET A 1 105 ? -9.718 11.125 4.148 1.00 97.19 105 MET A C 1
ATOM 814 O O . MET A 1 105 ? -10.682 11.516 4.800 1.00 97.19 105 MET A O 1
ATOM 818 N N . GLU A 1 106 ? -9.212 11.811 3.126 1.00 96.94 106 GLU A N 1
ATOM 819 C CA . GLU A 1 106 ? -9.754 13.092 2.667 1.00 96.94 106 GLU A CA 1
ATOM 820 C C . GLU A 1 106 ? -11.177 12.946 2.128 1.00 96.94 106 GLU A C 1
ATOM 822 O O . GLU A 1 106 ? -12.053 13.720 2.507 1.00 96.94 106 GLU A O 1
ATOM 827 N N . GLU A 1 107 ? -11.426 11.929 1.306 1.00 95.06 107 GLU A N 1
ATOM 828 C CA . GLU A 1 107 ? -12.742 11.622 0.747 1.00 95.06 107 GLU A CA 1
ATOM 829 C C . GLU A 1 107 ? -13.793 11.393 1.843 1.00 95.06 107 GLU A C 1
ATOM 831 O O . GLU A 1 107 ? -14.825 12.074 1.898 1.00 95.06 107 GLU A O 1
ATOM 836 N N . PHE A 1 108 ? -13.522 10.477 2.776 1.00 95.94 108 PHE A N 1
ATOM 837 C CA . PHE A 1 108 ? -14.493 10.159 3.821 1.00 95.94 108 PHE A CA 1
ATOM 838 C C . PHE A 1 108 ? -14.579 11.234 4.904 1.00 95.94 108 PHE A C 1
ATOM 840 O O . PHE A 1 108 ? -15.646 11.396 5.490 1.00 95.94 108 PHE A O 1
ATOM 847 N N . THR A 1 109 ? -13.519 12.014 5.141 1.00 96.38 109 THR A N 1
ATOM 848 C CA . THR A 1 109 ? -13.594 13.181 6.035 1.00 96.38 109 THR A CA 1
ATOM 849 C C . THR A 1 109 ? -14.515 14.246 5.449 1.00 96.38 109 THR A C 1
ATOM 851 O O . THR A 1 109 ? -15.420 14.685 6.151 1.00 96.38 109 THR A O 1
ATOM 854 N N . LYS A 1 110 ? -14.388 14.572 4.155 1.00 93.81 110 LYS A N 1
ATOM 855 C CA . LYS A 1 110 ? -15.314 15.493 3.469 1.00 93.81 110 LYS A CA 1
ATOM 856 C C . LYS A 1 110 ? -16.761 15.002 3.544 1.00 93.81 110 LYS A C 1
ATOM 858 O O . LYS A 1 110 ? -17.667 15.778 3.826 1.00 93.81 110 LYS A O 1
ATOM 863 N N . THR A 1 111 ? -16.974 13.699 3.357 1.00 92.06 111 THR A N 1
ATOM 864 C CA . THR A 1 111 ? -18.311 13.087 3.458 1.00 92.06 111 THR A CA 1
ATOM 865 C C . THR A 1 111 ? -18.881 13.172 4.881 1.00 92.06 111 THR A C 1
ATOM 867 O O . THR A 1 111 ? -20.071 13.413 5.055 1.00 92.06 111 THR A O 1
ATOM 870 N N . ILE A 1 112 ? -18.047 13.012 5.915 1.00 93.88 112 ILE A N 1
ATOM 871 C CA . ILE A 1 112 ? -18.444 13.184 7.324 1.00 93.88 112 ILE A CA 1
ATOM 872 C C . ILE A 1 112 ? -18.767 14.654 7.637 1.00 93.88 112 ILE A C 1
ATOM 874 O O . ILE A 1 112 ? -19.746 14.930 8.328 1.00 93.88 112 ILE A O 1
ATOM 878 N N . GLU A 1 113 ? -17.958 15.592 7.140 1.00 93.25 113 GLU A N 1
ATOM 879 C CA . GLU A 1 113 ? -18.095 17.034 7.390 1.00 93.25 113 GLU A CA 1
ATOM 880 C C . GLU A 1 113 ? -19.361 17.636 6.769 1.00 93.25 113 GLU A C 1
ATOM 882 O O . GLU A 1 113 ? -19.923 18.574 7.332 1.00 93.25 113 GLU A O 1
ATOM 887 N N . ARG A 1 114 ? -19.860 17.058 5.669 1.00 89.81 114 ARG A N 1
ATOM 888 C CA . ARG A 1 114 ? -21.164 17.411 5.078 1.00 89.81 114 ARG A CA 1
ATOM 889 C C . ARG A 1 114 ? -22.348 17.145 6.011 1.00 89.81 114 ARG A C 1
ATOM 891 O O . ARG A 1 114 ? -23.413 17.726 5.825 1.00 89.81 114 ARG A O 1
ATOM 898 N N . GLY A 1 115 ? -22.160 16.321 7.040 1.00 86.06 115 GLY A N 1
ATOM 899 C CA . GLY A 1 115 ? -23.187 16.014 8.024 1.00 86.06 115 GLY A CA 1
ATOM 900 C C . GLY A 1 115 ? -24.170 14.933 7.562 1.00 86.06 115 GLY A C 1
ATOM 901 O O . GLY A 1 115 ? -23.979 14.293 6.525 1.00 86.06 115 GLY A O 1
ATOM 902 N N . PRO A 1 116 ? -25.194 14.646 8.381 1.00 87.50 116 PRO A N 1
ATOM 903 C CA . PRO A 1 116 ? -26.089 13.531 8.127 1.00 87.50 116 PRO A CA 1
ATOM 904 C C . PRO A 1 116 ? -27.065 13.819 6.985 1.00 87.50 116 PRO A C 1
ATOM 906 O O . PRO A 1 116 ? -27.525 14.948 6.819 1.00 87.50 116 PRO A O 1
ATOM 909 N N . ALA A 1 117 ? -27.469 12.769 6.269 1.00 80.69 117 ALA A N 1
ATOM 910 C CA . ALA A 1 117 ? -28.580 12.826 5.331 1.00 80.69 117 ALA A CA 1
ATOM 911 C C . ALA A 1 117 ? -29.832 13.366 6.042 1.00 80.69 117 ALA A C 1
ATOM 913 O O . ALA A 1 117 ? -30.301 12.783 7.030 1.00 80.69 117 ALA A O 1
ATOM 914 N N . VAL A 1 118 ? -30.389 14.470 5.536 1.00 69.56 118 VAL A N 1
ATOM 915 C CA . VAL A 1 118 ? -31.646 15.026 6.043 1.00 69.56 118 VAL A CA 1
ATOM 916 C C . VAL A 1 118 ? -32.764 14.058 5.667 1.00 69.56 118 VAL A C 1
ATOM 918 O O . VAL A 1 118 ? -33.246 14.028 4.539 1.00 69.56 118 VAL A O 1
ATOM 921 N N . THR A 1 119 ? -33.185 13.235 6.622 1.00 53.16 119 THR A N 1
ATOM 922 C CA . THR A 1 119 ? -34.395 12.427 6.475 1.00 53.16 119 THR A CA 1
ATOM 923 C C . THR A 1 119 ? -35.587 13.330 6.766 1.00 53.16 119 THR A C 1
ATOM 925 O O . THR A 1 119 ? -35.970 13.536 7.914 1.00 53.16 119 THR A O 1
ATOM 928 N N . THR A 1 120 ? -36.164 13.926 5.726 1.00 40.88 120 THR A N 1
ATOM 929 C CA . THR A 1 120 ? -37.419 14.678 5.823 1.00 40.88 120 THR A CA 1
ATOM 930 C C . THR A 1 120 ? -38.591 13.726 6.114 1.00 40.88 120 THR A C 1
ATOM 932 O O . THR A 1 120 ? -39.389 13.406 5.243 1.00 40.88 120 THR A O 1
ATOM 935 N N . GLU A 1 121 ? -38.735 13.276 7.368 1.00 43.78 121 GLU A N 1
ATOM 936 C CA . GLU A 1 121 ? -40.036 12.827 7.914 1.00 43.78 121 GLU A CA 1
ATOM 937 C C . GLU A 1 121 ? -40.878 14.022 8.435 1.00 43.78 121 GLU A C 1
ATOM 939 O O . GLU A 1 121 ? -42.010 13.846 8.879 1.00 43.78 121 GLU A O 1
ATOM 944 N N . THR A 1 122 ? -40.397 15.262 8.296 1.00 37.16 122 THR A N 1
ATOM 945 C CA . THR A 1 122 ? -41.195 16.489 8.454 1.00 37.16 122 THR A CA 1
ATOM 946 C C . THR A 1 122 ? -41.033 17.355 7.214 1.00 37.16 122 THR A C 1
ATOM 948 O O . THR A 1 122 ? -39.928 17.786 6.892 1.00 37.16 122 THR A O 1
ATOM 951 N N . GLY A 1 123 ? -42.135 17.568 6.494 1.00 37.31 123 GLY A N 1
ATOM 952 C CA . GLY A 1 123 ? -42.201 18.353 5.264 1.00 37.31 123 GLY A CA 1
ATOM 953 C C . GLY A 1 123 ? -41.977 19.848 5.483 1.00 37.31 123 GLY A C 1
ATOM 954 O O . GLY A 1 123 ? -42.892 20.639 5.291 1.00 37.31 123 GLY A O 1
ATOM 955 N N . GLU A 1 124 ? -40.757 20.239 5.824 1.00 34.97 124 GLU A N 1
ATOM 956 C CA . GLU A 1 124 ? -40.285 21.609 5.674 1.00 34.97 124 GLU A CA 1
ATOM 957 C C . GLU A 1 124 ? -39.166 21.603 4.640 1.00 34.97 124 GLU A C 1
ATOM 959 O O . GLU A 1 124 ? -38.021 21.241 4.907 1.00 34.97 124 GLU A O 1
ATOM 964 N N . LYS A 1 125 ? -39.541 21.977 3.410 1.00 39.56 125 LYS A N 1
ATOM 965 C CA . LYS A 1 125 ? -38.586 22.410 2.393 1.00 39.56 125 LYS A CA 1
ATOM 966 C C . LYS A 1 125 ? -37.683 23.462 3.028 1.00 39.56 125 LYS A C 1
ATOM 968 O O . LYS A 1 125 ? -38.182 24.429 3.604 1.00 39.56 125 LYS A O 1
ATOM 973 N N . GLY A 1 126 ? -36.377 23.238 2.909 1.00 37.19 126 GLY A N 1
ATOM 974 C CA . GLY A 1 126 ? -35.338 24.119 3.413 1.00 37.19 126 GLY A CA 1
ATOM 975 C C . GLY A 1 126 ? -35.649 25.575 3.092 1.00 37.19 126 GLY A C 1
ATOM 976 O O . GLY A 1 126 ? -35.833 25.965 1.938 1.00 37.19 126 GLY A O 1
ATOM 977 N N . LYS A 1 127 ? -35.740 26.366 4.155 1.00 35.34 127 LYS A N 1
ATOM 978 C CA . LYS A 1 127 ? -35.817 27.815 4.105 1.00 35.34 127 LYS A CA 1
ATOM 979 C C . LYS A 1 127 ? -34.503 28.315 3.500 1.00 35.34 127 LYS A C 1
ATOM 981 O O . LYS A 1 127 ? -33.484 28.335 4.184 1.00 35.34 127 LYS A O 1
ATOM 986 N N . LYS A 1 128 ? -34.529 28.687 2.215 1.00 39.38 128 LYS A N 1
ATOM 987 C CA . LYS A 1 128 ? -33.508 29.552 1.616 1.00 39.38 128 LYS A CA 1
ATOM 988 C C . LYS A 1 128 ? -33.452 30.828 2.459 1.00 39.38 128 LYS A C 1
ATOM 990 O O . LYS A 1 128 ? -34.436 31.559 2.545 1.00 39.38 128 LYS A O 1
ATOM 995 N N . THR A 1 129 ? -32.331 31.068 3.123 1.00 34.00 129 THR A N 1
ATOM 996 C CA . THR A 1 129 ? -31.951 32.408 3.571 1.00 34.00 129 THR A CA 1
ATOM 997 C C . THR A 1 129 ? -31.617 33.222 2.328 1.00 34.00 129 THR A C 1
ATOM 999 O O . THR A 1 129 ? -30.520 33.119 1.791 1.00 34.00 129 THR A O 1
ATOM 1002 N N . GLU A 1 130 ? -32.609 33.963 1.839 1.00 40.12 130 GLU A N 1
ATOM 1003 C CA . GLU A 1 130 ? -32.420 35.099 0.943 1.00 40.12 130 GLU A CA 1
ATOM 1004 C C . GLU A 1 130 ? -31.963 36.306 1.775 1.00 40.12 130 GLU A C 1
ATOM 1006 O O . GLU A 1 130 ? -32.711 36.784 2.625 1.00 40.12 130 GLU A O 1
ATOM 1011 N N . GLU A 1 131 ? -30.759 36.808 1.508 1.00 35.44 131 GLU A N 1
ATOM 1012 C CA . GLU A 1 131 ? -30.428 38.235 1.598 1.00 35.44 131 GLU A CA 1
ATOM 1013 C C . GLU A 1 131 ? -29.652 38.606 0.320 1.00 35.44 131 GLU A C 1
ATOM 1015 O O . GLU A 1 131 ? -28.873 37.797 -0.184 1.00 35.44 131 GLU A O 1
ATOM 1020 N N . GLY A 1 132 ? -29.983 39.777 -0.243 1.00 32.88 132 GLY A N 1
ATOM 1021 C CA . GLY A 1 132 ? -29.753 40.215 -1.634 1.00 32.88 132 GLY A CA 1
ATOM 1022 C C . GLY A 1 132 ? -28.287 40.410 -2.050 1.00 32.88 132 GLY A C 1
ATOM 1023 O O . GLY A 1 132 ? -27.377 40.281 -1.244 1.00 32.88 132 GLY A O 1
ATOM 1024 N N . ASP A 1 133 ? -27.970 40.704 -3.311 1.00 29.83 133 ASP A N 1
ATOM 1025 C CA . ASP A 1 133 ? -28.518 41.775 -4.154 1.00 29.83 133 ASP A CA 1
ATOM 1026 C C . ASP A 1 133 ? -28.253 41.481 -5.656 1.00 29.83 133 ASP A C 1
ATOM 1028 O O . ASP A 1 133 ? -27.467 40.599 -5.999 1.00 29.83 133 ASP A O 1
ATOM 1032 N N . ALA A 1 134 ? -28.950 42.190 -6.541 1.00 38.97 134 ALA A N 1
ATOM 1033 C CA . ALA A 1 134 ? -29.216 41.856 -7.946 1.00 38.97 134 ALA A CA 1
ATOM 1034 C C . ALA A 1 134 ? -28.037 41.888 -8.951 1.00 38.97 134 ALA A C 1
ATOM 1036 O O . ALA A 1 134 ? -27.241 42.818 -8.939 1.00 38.97 134 ALA A O 1
ATOM 1037 N N . GLU A 1 135 ? -28.062 40.970 -9.935 1.00 32.81 135 GLU A N 1
ATOM 1038 C CA . GLU A 1 135 ? -27.850 41.238 -11.377 1.00 32.81 135 GLU A CA 1
ATOM 1039 C C . GLU A 1 135 ? -28.308 40.020 -12.230 1.00 32.81 135 GLU A C 1
ATOM 1041 O O . GLU A 1 135 ? -28.061 38.879 -11.833 1.00 32.81 135 GLU A O 1
ATOM 1046 N N . PRO A 1 136 ? -29.004 40.201 -13.376 1.00 41.88 136 PRO A N 1
ATOM 1047 C CA . PRO A 1 136 ? -29.475 39.094 -14.203 1.00 41.88 136 PRO A CA 1
ATOM 1048 C C . PRO A 1 136 ? -28.426 38.730 -15.264 1.00 41.88 136 PRO A C 1
ATOM 1050 O O . PRO A 1 136 ? -28.265 39.439 -16.256 1.00 41.88 136 PRO A O 1
ATOM 1053 N N . GLN A 1 137 ? -27.732 37.608 -15.077 1.00 37.06 137 GLN A N 1
ATOM 1054 C CA . GLN A 1 137 ? -26.948 36.966 -16.134 1.00 37.06 137 GLN A CA 1
ATOM 1055 C C . GLN A 1 137 ? -27.295 35.479 -16.218 1.00 37.06 137 GLN A C 1
ATOM 1057 O O . GLN A 1 137 ? -27.109 34.734 -15.260 1.00 37.06 137 GLN A O 1
ATOM 1062 N N . ASP A 1 138 ? -27.834 35.107 -17.378 1.00 39.41 138 ASP A N 1
ATOM 1063 C CA . ASP A 1 138 ? -27.858 33.796 -18.032 1.00 39.41 138 ASP A CA 1
ATOM 1064 C C . ASP A 1 138 ? -27.161 32.651 -17.266 1.00 39.41 138 ASP A C 1
ATOM 1066 O O . ASP A 1 138 ? -25.988 32.349 -17.481 1.00 39.41 138 ASP A O 1
ATOM 1070 N N . LYS A 1 139 ? -27.907 31.981 -16.381 1.00 45.41 139 LYS A N 1
ATOM 1071 C CA . LYS A 1 139 ? -27.492 30.748 -15.688 1.00 45.41 139 LYS A CA 1
ATOM 1072 C C . LYS A 1 139 ? -28.578 29.671 -15.752 1.00 45.41 139 LYS A C 1
ATOM 1074 O O . LYS A 1 139 ? -28.934 29.077 -14.739 1.00 45.41 139 LYS A O 1
ATOM 1079 N N . GLU A 1 140 ? -29.128 29.418 -16.936 1.00 45.28 140 GLU A N 1
ATOM 1080 C CA . GLU A 1 140 ? -30.075 28.302 -17.110 1.00 45.28 140 GLU A CA 1
ATOM 1081 C C . GLU A 1 140 ? -29.396 26.921 -17.188 1.00 45.28 140 GLU A C 1
ATOM 1083 O O . GLU A 1 140 ? -30.086 25.920 -17.030 1.00 45.28 140 GLU A O 1
ATOM 1088 N N . ASP A 1 141 ? -28.061 26.841 -17.281 1.00 46.50 141 ASP A N 1
ATOM 1089 C CA . ASP A 1 141 ? -27.359 25.554 -17.421 1.00 46.50 141 ASP A CA 1
ATOM 1090 C C . ASP A 1 141 ? -26.491 25.127 -16.220 1.00 46.50 141 ASP A C 1
ATOM 1092 O O . ASP A 1 141 ? -26.081 23.973 -16.179 1.00 46.50 141 ASP A O 1
ATOM 1096 N N . GLU A 1 142 ? -26.218 25.966 -15.209 1.00 45.53 142 GLU A N 1
ATOM 1097 C CA . GLU A 1 142 ? -25.433 25.521 -14.029 1.00 45.53 142 GLU A CA 1
ATOM 1098 C C . GLU A 1 142 ? -26.287 24.770 -12.989 1.00 45.53 142 GLU A C 1
ATOM 1100 O O . GLU A 1 142 ? -25.811 23.829 -12.357 1.00 45.53 142 GLU A O 1
ATOM 1105 N N . ALA A 1 143 ? -27.572 25.110 -12.854 1.00 47.69 143 ALA A N 1
ATOM 1106 C CA . ALA A 1 143 ? -28.442 24.514 -11.834 1.00 47.69 143 ALA A CA 1
ATOM 1107 C C . ALA A 1 143 ? -28.798 23.038 -12.108 1.00 47.69 143 ALA A C 1
ATOM 1109 O O . ALA A 1 143 ? -29.038 22.276 -11.174 1.00 47.69 143 ALA A O 1
ATOM 1110 N N . ALA A 1 144 ? -28.806 22.615 -13.376 1.00 45.38 144 ALA A N 1
ATOM 1111 C CA . ALA A 1 144 ? -29.116 21.234 -13.754 1.00 45.38 144 ALA A CA 1
ATOM 1112 C C . ALA A 1 144 ? -27.959 20.257 -13.466 1.00 45.38 144 ALA A C 1
ATOM 1114 O O . ALA A 1 144 ? -28.196 19.063 -13.274 1.00 45.38 144 ALA A O 1
ATOM 1115 N N . TRP A 1 145 ? -26.715 20.749 -13.410 1.00 45.25 145 TRP A N 1
ATOM 1116 C CA . TRP A 1 145 ? -25.559 19.940 -13.013 1.00 45.25 145 TRP A CA 1
ATOM 1117 C C . TRP A 1 145 ? -25.430 19.832 -11.496 1.00 45.25 145 TRP A C 1
ATOM 1119 O O . TRP A 1 145 ? -25.085 18.754 -11.018 1.00 45.25 145 TRP A O 1
ATOM 1129 N N . ASP A 1 146 ? -25.780 20.880 -10.746 1.00 42.97 146 ASP A N 1
ATOM 1130 C CA . ASP A 1 146 ? -25.831 20.816 -9.280 1.00 42.97 146 ASP A CA 1
ATOM 1131 C C . ASP A 1 146 ? -26.920 19.841 -8.799 1.00 42.97 146 ASP A C 1
ATOM 1133 O O . ASP A 1 146 ? -26.669 19.042 -7.904 1.00 42.97 146 ASP A O 1
ATOM 1137 N N . GLU A 1 147 ? -28.084 19.777 -9.458 1.00 43.03 147 GLU A N 1
ATOM 1138 C CA . GLU A 1 147 ? -29.150 18.823 -9.097 1.00 43.03 147 GLU A CA 1
ATOM 1139 C C . GLU A 1 147 ? -28.817 17.358 -9.477 1.00 43.03 147 GLU A C 1
ATOM 1141 O O . GLU A 1 147 ? -29.343 16.419 -8.879 1.00 43.03 147 GLU A O 1
ATOM 1146 N N . PHE A 1 148 ? -27.898 17.137 -10.430 1.00 43.94 148 PHE A N 1
ATOM 1147 C CA . PHE A 1 148 ? -27.352 15.806 -10.745 1.00 43.94 148 PHE A CA 1
ATOM 1148 C C . PHE A 1 148 ? -26.147 15.438 -9.853 1.00 43.94 148 PHE A C 1
ATOM 1150 O O . PHE A 1 148 ? -25.904 14.255 -9.602 1.00 43.94 148 PHE A O 1
ATOM 1157 N N . ALA A 1 149 ? -25.411 16.437 -9.351 1.00 43.00 149 ALA A N 1
ATOM 1158 C CA . ALA A 1 149 ? -24.294 16.291 -8.416 1.00 43.00 149 ALA A CA 1
ATOM 1159 C C . ALA A 1 149 ? -24.739 16.183 -6.943 1.00 43.00 149 ALA A C 1
ATOM 1161 O O . ALA A 1 149 ? -24.035 15.564 -6.154 1.00 43.00 149 ALA A O 1
ATOM 1162 N N . ASP A 1 150 ? -25.931 16.667 -6.581 1.00 46.97 150 ASP A N 1
ATOM 1163 C CA . ASP A 1 150 ? -26.524 16.570 -5.233 1.00 46.97 150 ASP A CA 1
ATOM 1164 C C . ASP A 1 150 ? -27.067 15.166 -4.884 1.00 46.97 150 ASP A C 1
ATOM 1166 O O . ASP A 1 150 ? -27.624 14.935 -3.809 1.00 46.97 150 ASP A O 1
ATOM 1170 N N . GLY A 1 151 ? -26.853 14.179 -5.759 1.00 48.88 151 GLY A N 1
ATOM 1171 C CA . GLY A 1 151 ? -27.049 12.757 -5.463 1.00 48.88 151 GLY A CA 1
ATOM 1172 C C . GLY A 1 151 ? -25.959 12.145 -4.571 1.00 48.88 151 GLY A C 1
ATOM 1173 O O . GLY A 1 151 ? -25.853 10.917 -4.499 1.00 48.88 151 GLY A O 1
ATOM 1174 N N . GLU A 1 152 ? -25.117 12.959 -3.929 1.00 62.59 152 GLU A N 1
ATOM 1175 C CA . GLU A 1 152 ? -24.064 12.489 -3.033 1.00 62.59 152 GLU A CA 1
ATOM 1176 C C . GLU A 1 152 ? -24.663 11.702 -1.865 1.00 62.59 152 GLU A C 1
ATOM 1178 O O . GLU A 1 152 ? -25.415 12.207 -1.032 1.00 62.59 152 GLU A O 1
ATOM 1183 N N . GLN A 1 153 ? -24.327 10.414 -1.810 1.00 77.31 153 GLN A N 1
ATOM 1184 C CA . GLN A 1 153 ? -24.741 9.534 -0.730 1.00 77.31 153 GLN A CA 1
ATOM 1185 C C . GLN A 1 153 ? -24.141 10.057 0.582 1.00 77.31 153 GLN A C 1
ATOM 1187 O O . GLN A 1 153 ? -22.931 9.998 0.783 1.00 77.31 153 GLN A O 1
ATOM 1192 N N . LEU A 1 154 ? -24.988 10.590 1.467 1.00 87.88 154 LEU A N 1
ATOM 1193 C CA . LEU A 1 154 ? -24.605 11.059 2.800 1.00 87.88 154 LEU A CA 1
ATOM 1194 C C . LEU A 1 154 ? -24.815 9.963 3.850 1.00 87.88 154 LEU A C 1
ATOM 1196 O O . LEU A 1 154 ? -25.714 9.125 3.740 1.00 87.88 154 LEU A O 1
ATOM 1200 N N . TYR A 1 155 ? -24.009 9.998 4.910 1.00 91.75 155 TYR A N 1
ATOM 1201 C CA . TYR A 1 155 ? -24.184 9.114 6.061 1.00 91.75 155 TYR A CA 1
ATOM 1202 C C . TYR A 1 155 ? -25.479 9.420 6.810 1.00 91.75 155 TYR A C 1
ATOM 1204 O O . TYR A 1 155 ? -25.872 10.571 6.969 1.00 91.75 155 TYR A O 1
ATOM 1212 N N . LEU A 1 156 ? -26.108 8.403 7.388 1.00 91.38 156 LEU A N 1
ATOM 1213 C CA . LEU A 1 156 ? -27.115 8.621 8.426 1.00 91.38 156 LEU A CA 1
ATOM 1214 C C . LEU A 1 156 ? -26.445 9.121 9.719 1.00 91.38 156 LEU A C 1
ATOM 1216 O O . LEU A 1 156 ? -25.289 8.808 9.998 1.00 91.38 156 LEU A O 1
ATOM 1220 N N . GLU A 1 157 ? -27.192 9.811 10.586 1.00 91.00 157 GLU A N 1
ATOM 1221 C CA . GLU A 1 157 ? -26.672 10.323 11.873 1.00 91.00 157 GLU A CA 1
ATOM 1222 C C . GLU A 1 157 ? -26.001 9.227 12.724 1.00 91.00 157 GLU A C 1
ATOM 1224 O O . GLU A 1 157 ? -24.950 9.430 13.329 1.00 91.00 157 GLU A O 1
ATOM 1229 N N . LYS A 1 158 ? -26.563 8.012 12.709 1.00 91.50 158 LYS A N 1
ATOM 1230 C CA . LYS A 1 158 ? -26.009 6.838 13.407 1.00 91.50 158 LYS A CA 1
ATOM 1231 C C . LYS A 1 158 ? -24.730 6.271 12.770 1.00 91.50 158 LYS A C 1
ATOM 1233 O O . LYS A 1 158 ? -24.034 5.491 13.417 1.00 91.50 158 LYS A O 1
ATOM 1238 N N . GLU A 1 159 ? -24.476 6.577 11.500 1.00 94.31 159 GLU A N 1
ATOM 1239 C CA . GLU A 1 159 ? -23.360 6.050 10.707 1.00 94.31 159 GLU A CA 1
ATOM 1240 C C . GLU A 1 159 ? -22.122 6.938 10.813 1.00 94.31 159 GLU A C 1
ATOM 1242 O O . GLU A 1 159 ? -21.010 6.416 10.785 1.00 94.31 159 GLU A O 1
ATOM 1247 N N . ILE A 1 160 ? -22.299 8.245 11.035 1.00 94.81 160 ILE A N 1
ATOM 1248 C CA . ILE A 1 160 ? -21.199 9.206 11.195 1.00 94.81 160 ILE A CA 1
ATOM 1249 C C . ILE A 1 160 ? -20.156 8.736 12.226 1.00 94.81 160 ILE A C 1
ATOM 1251 O O . ILE A 1 160 ? -18.980 8.658 11.867 1.00 94.81 160 ILE A O 1
ATOM 1255 N N . PRO A 1 161 ? -20.519 8.318 13.461 1.00 96.69 161 PRO A N 1
ATOM 1256 C CA . PRO A 1 161 ? -19.525 7.843 14.427 1.00 96.69 161 PRO A CA 1
ATOM 1257 C C . PRO A 1 161 ? -18.754 6.602 13.956 1.00 96.69 161 PRO A C 1
ATOM 1259 O O . PRO A 1 161 ? -17.595 6.413 14.324 1.00 96.69 161 PRO A O 1
ATOM 1262 N N . ILE A 1 162 ? -19.389 5.747 13.145 1.00 97.19 162 ILE A N 1
ATOM 1263 C CA . ILE A 1 162 ? -18.754 4.557 12.569 1.00 97.19 162 ILE A CA 1
ATOM 1264 C C . ILE A 1 162 ? -17.728 4.985 11.524 1.00 97.19 162 ILE A C 1
ATOM 1266 O O . ILE A 1 162 ? -16.579 4.545 11.587 1.00 97.19 162 ILE A O 1
ATOM 1270 N N . ALA A 1 163 ? -18.132 5.860 10.602 1.00 96.69 163 ALA A N 1
ATOM 1271 C CA . ALA A 1 163 ? -17.272 6.398 9.561 1.00 96.69 163 ALA A CA 1
ATOM 1272 C C . ALA A 1 163 ? -16.055 7.108 10.169 1.00 96.69 163 ALA A C 1
ATOM 1274 O O . ALA A 1 163 ? -14.923 6.803 9.802 1.00 96.69 163 ALA A O 1
ATOM 1275 N N . THR A 1 164 ? -16.253 7.957 11.184 1.00 97.69 164 THR A N 1
ATOM 1276 C CA . THR A 1 164 ? -15.160 8.636 11.900 1.00 97.69 164 THR A CA 1
ATOM 1277 C C . THR A 1 164 ? -14.165 7.646 12.512 1.00 97.69 164 THR A C 1
ATOM 1279 O O . THR A 1 164 ? -12.952 7.797 12.350 1.00 97.69 164 THR A O 1
ATOM 1282 N N . ALA A 1 165 ? -14.654 6.602 13.189 1.00 97.06 165 ALA A N 1
ATOM 1283 C CA . ALA A 1 165 ? -13.785 5.585 13.778 1.00 97.06 165 ALA A CA 1
ATOM 1284 C C . ALA A 1 165 ? -13.030 4.772 12.707 1.00 97.06 165 ALA A C 1
ATOM 1286 O O . ALA A 1 165 ? -11.852 4.447 12.885 1.00 97.06 165 ALA A O 1
ATOM 1287 N N . CYS A 1 166 ? -13.670 4.485 11.570 1.00 97.56 166 CYS A N 1
ATOM 1288 C CA . CYS A 1 166 ? -13.041 3.788 10.449 1.00 97.56 166 CYS A CA 1
ATOM 1289 C C . CYS A 1 166 ? -11.984 4.649 9.745 1.00 97.56 166 CYS A C 1
ATOM 1291 O O . CYS A 1 166 ? -10.896 4.151 9.470 1.00 97.56 166 CYS A O 1
ATOM 1293 N N . VAL A 1 167 ? -12.224 5.948 9.543 1.00 97.62 167 VAL A N 1
ATOM 1294 C CA . VAL A 1 167 ? -11.213 6.894 9.032 1.00 97.62 167 VAL A CA 1
ATOM 1295 C C . VAL A 1 167 ? -9.992 6.937 9.958 1.00 97.62 167 VAL A C 1
ATOM 1297 O O . VAL A 1 167 ? -8.847 6.949 9.502 1.00 97.62 167 VAL A O 1
ATOM 1300 N N . ALA A 1 168 ? -10.196 6.854 11.274 1.00 97.81 168 ALA A N 1
ATOM 1301 C CA . ALA A 1 168 ? -9.082 6.756 12.209 1.00 97.81 168 ALA A CA 1
ATOM 1302 C C . ALA A 1 168 ? -8.286 5.437 12.062 1.00 97.81 168 ALA A C 1
ATOM 1304 O O . ALA A 1 168 ? -7.066 5.444 12.232 1.00 97.81 168 ALA A O 1
ATOM 1305 N N . LEU A 1 169 ? -8.924 4.320 11.684 1.00 97.00 169 LEU A N 1
ATOM 1306 C CA . LEU A 1 169 ? -8.226 3.082 11.293 1.00 97.00 169 LEU A CA 1
ATOM 1307 C C . LEU A 1 169 ? -7.440 3.239 9.979 1.00 97.00 169 LEU A C 1
ATOM 1309 O O . LEU A 1 169 ? -6.323 2.723 9.874 1.00 97.00 169 LEU A O 1
ATOM 1313 N N . VAL A 1 170 ? -7.958 3.991 9.003 1.00 97.88 170 VAL A N 1
ATOM 1314 C CA . VAL A 1 170 ? -7.213 4.341 7.775 1.00 97.88 170 VAL A CA 1
ATOM 1315 C C . VAL A 1 170 ? -5.935 5.103 8.125 1.00 97.88 170 VAL A C 1
ATOM 1317 O O . VAL A 1 170 ? -4.848 4.765 7.651 1.00 97.88 170 VAL A O 1
ATOM 1320 N N . LYS A 1 171 ? -6.015 6.051 9.065 1.00 97.88 171 LYS A N 1
ATOM 1321 C CA . LYS A 1 171 ? -4.841 6.779 9.569 1.00 97.88 171 LYS A CA 1
ATOM 1322 C C . LYS A 1 171 ? -3.789 5.853 10.185 1.00 97.88 171 LYS A C 1
ATOM 1324 O O . LYS A 1 171 ? -2.593 6.022 9.938 1.00 97.88 171 LYS A O 1
ATOM 1329 N N . VAL A 1 172 ? -4.215 4.850 10.955 1.00 97.81 172 VAL A N 1
ATOM 1330 C CA . VAL A 1 172 ? -3.309 3.824 11.507 1.00 97.81 172 VAL A CA 1
ATOM 1331 C C . VAL A 1 172 ? -2.686 2.978 10.390 1.00 97.81 172 VAL A C 1
ATOM 1333 O O . VAL A 1 172 ? -1.509 2.621 10.475 1.00 97.81 172 VAL A O 1
ATOM 1336 N N . SER A 1 173 ? -3.428 2.712 9.314 1.00 97.81 173 SER A N 1
ATOM 1337 C CA . SER A 1 173 ? -2.933 1.985 8.137 1.00 97.81 173 SER A CA 1
ATOM 1338 C C . SER A 1 173 ? -1.794 2.733 7.456 1.00 97.81 173 SER A C 1
ATOM 1340 O O . SER A 1 173 ? -0.701 2.179 7.310 1.00 97.81 173 SER A O 1
ATOM 1342 N N . ARG A 1 174 ? -1.990 4.029 7.178 1.00 98.12 174 ARG A N 1
ATOM 1343 C CA . ARG A 1 174 ? -0.938 4.921 6.667 1.00 98.12 174 ARG A CA 1
ATOM 1344 C C . ARG A 1 174 ? 0.294 4.919 7.575 1.00 98.12 174 ARG A C 1
ATOM 1346 O O . ARG A 1 174 ? 1.417 4.771 7.096 1.00 98.12 174 ARG A O 1
ATOM 1353 N N . GLY A 1 175 ? 0.087 5.039 8.888 1.00 98.00 175 GLY A N 1
ATOM 1354 C CA . GLY A 1 175 ? 1.165 4.987 9.879 1.00 98.00 175 GLY A CA 1
ATOM 1355 C C . GLY A 1 175 ? 1.939 3.665 9.859 1.00 98.00 175 GLY A C 1
ATOM 1356 O O . GLY A 1 175 ? 3.164 3.668 9.949 1.00 98.00 175 GLY A O 1
ATOM 1357 N N . THR A 1 176 ? 1.250 2.542 9.664 1.00 97.94 176 THR A N 1
ATOM 1358 C CA . THR A 1 176 ? 1.854 1.202 9.607 1.00 97.94 176 THR A CA 1
ATOM 1359 C C . THR A 1 176 ? 2.648 0.968 8.315 1.00 97.94 176 THR A C 1
ATOM 1361 O O . THR A 1 176 ? 3.713 0.342 8.334 1.00 97.94 176 THR A O 1
ATOM 1364 N N . ILE A 1 177 ? 2.182 1.507 7.188 1.00 97.88 177 ILE A N 1
ATOM 1365 C CA . ILE A 1 177 ? 2.941 1.496 5.929 1.00 97.88 177 ILE A CA 1
ATOM 1366 C C . ILE A 1 177 ? 4.207 2.352 6.075 1.00 97.88 177 ILE A C 1
ATOM 1368 O O . ILE A 1 177 ? 5.296 1.902 5.718 1.00 97.88 177 ILE A O 1
ATOM 1372 N N . ASN A 1 178 ? 4.100 3.534 6.691 1.00 97.88 178 ASN A N 1
ATOM 1373 C CA . ASN A 1 178 ? 5.256 4.381 6.991 1.00 97.88 178 ASN A CA 1
ATOM 1374 C C . ASN A 1 178 ? 6.250 3.701 7.955 1.00 97.88 178 ASN A C 1
ATOM 1376 O O . ASN A 1 178 ? 7.455 3.753 7.728 1.00 97.88 178 ASN A O 1
ATOM 1380 N N . LEU A 1 179 ? 5.767 2.997 8.984 1.00 97.19 179 LEU A N 1
ATOM 1381 C CA . LEU A 1 179 ? 6.616 2.172 9.851 1.00 97.19 179 LEU A CA 1
ATOM 1382 C C . LEU A 1 179 ? 7.410 1.145 9.034 1.00 97.19 179 LEU A C 1
ATOM 1384 O O . LEU A 1 179 ? 8.610 0.973 9.242 1.00 97.19 179 LEU A O 1
ATOM 1388 N N . THR A 1 180 ? 6.746 0.479 8.087 1.00 96.25 180 THR A N 1
ATOM 1389 C CA . THR A 1 180 ? 7.395 -0.502 7.209 1.00 96.25 180 THR A CA 1
ATOM 1390 C C . THR A 1 180 ? 8.483 0.149 6.364 1.00 96.25 180 THR A C 1
ATOM 1392 O O . THR A 1 180 ? 9.588 -0.382 6.286 1.00 96.25 180 THR A O 1
ATOM 1395 N N . LEU A 1 181 ? 8.201 1.316 5.781 1.00 96.00 181 LEU A N 1
ATOM 1396 C CA . LEU A 1 181 ? 9.177 2.088 5.015 1.00 96.00 181 LEU A CA 1
ATOM 1397 C C . LEU A 1 181 ? 10.424 2.398 5.855 1.00 96.00 181 LEU A C 1
ATOM 1399 O O . LEU A 1 181 ? 11.535 2.082 5.430 1.00 96.00 181 LEU A O 1
ATOM 1403 N N . GLN A 1 182 ? 10.246 2.938 7.063 1.00 95.00 182 GLN A N 1
ATOM 1404 C CA . GLN A 1 182 ? 11.357 3.281 7.956 1.00 95.00 182 GLN A CA 1
ATOM 1405 C C . GLN A 1 182 ? 12.166 2.047 8.375 1.00 95.00 182 GLN A C 1
ATOM 1407 O O . GLN A 1 182 ? 13.396 2.060 8.325 1.00 95.00 182 GLN A O 1
ATOM 1412 N N . ALA A 1 183 ? 11.490 0.948 8.718 1.00 93.25 183 ALA A N 1
ATOM 1413 C CA . ALA A 1 183 ? 12.147 -0.301 9.091 1.00 93.25 183 ALA A CA 1
ATOM 1414 C C . ALA A 1 183 ? 12.969 -0.888 7.925 1.00 93.25 183 ALA A C 1
ATOM 1416 O O . ALA A 1 183 ? 14.097 -1.349 8.106 1.00 93.25 183 ALA A O 1
ATOM 1417 N N . MET A 1 184 ? 12.432 -0.837 6.703 1.00 91.50 184 MET A N 1
ATOM 1418 C CA . MET A 1 184 ? 13.134 -1.295 5.503 1.00 91.50 184 MET A CA 1
ATOM 1419 C C . MET A 1 184 ? 14.297 -0.382 5.113 1.00 91.50 184 MET A C 1
ATOM 1421 O O . MET A 1 184 ? 15.302 -0.877 4.606 1.00 91.50 184 MET A O 1
ATOM 1425 N N . GLU A 1 185 ? 14.195 0.926 5.345 1.00 91.25 185 GLU A N 1
ATOM 1426 C CA . GLU A 1 185 ? 15.303 1.861 5.134 1.00 91.25 185 GLU A CA 1
ATOM 1427 C C . GLU A 1 185 ? 16.443 1.627 6.122 1.00 91.25 185 GLU A C 1
ATOM 1429 O O . GLU A 1 185 ? 17.599 1.592 5.700 1.00 91.25 185 GLU A O 1
ATOM 1434 N N . ALA A 1 186 ? 16.130 1.378 7.396 1.00 89.31 186 ALA A N 1
ATOM 1435 C CA . ALA A 1 186 ? 17.129 1.058 8.409 1.00 89.31 186 ALA A CA 1
ATOM 1436 C C . ALA A 1 186 ? 17.939 -0.195 8.034 1.00 89.31 186 ALA A C 1
ATOM 1438 O O . ALA A 1 186 ? 19.170 -0.168 8.037 1.00 89.31 186 ALA A O 1
ATOM 1439 N N . ILE A 1 187 ? 17.266 -1.276 7.621 1.00 87.31 187 ILE A N 1
ATOM 1440 C CA . ILE A 1 187 ? 17.954 -2.490 7.155 1.00 87.31 187 ILE A CA 1
ATOM 1441 C C . ILE A 1 187 ? 18.669 -2.259 5.823 1.00 87.31 187 ILE A C 1
ATOM 1443 O O . ILE A 1 187 ? 19.793 -2.722 5.631 1.00 87.31 187 ILE A O 1
ATOM 1447 N N . GLY A 1 188 ? 18.026 -1.557 4.891 1.00 86.62 188 GLY A N 1
ATOM 1448 C CA . GLY A 1 188 ? 18.572 -1.290 3.565 1.00 86.62 188 GLY A CA 1
ATOM 1449 C C . GLY A 1 188 ? 19.905 -0.546 3.620 1.00 86.62 188 GLY A C 1
ATOM 1450 O O . GLY A 1 188 ? 20.792 -0.845 2.823 1.00 86.62 188 GLY A O 1
ATOM 1451 N N . SER A 1 189 ? 20.081 0.368 4.576 1.00 84.19 189 SER A N 1
ATOM 1452 C CA . SER A 1 189 ? 21.354 1.062 4.805 1.00 84.19 189 SER A CA 1
ATOM 1453 C C . SER A 1 189 ? 22.474 0.088 5.187 1.00 84.19 189 SER A C 1
ATOM 1455 O O . SER A 1 189 ? 23.522 0.096 4.546 1.00 84.19 189 SER A O 1
ATOM 1457 N N . VAL A 1 190 ? 22.214 -0.847 6.110 1.00 80.81 190 VAL A N 1
ATOM 1458 C CA . VAL A 1 190 ? 23.177 -1.898 6.506 1.00 80.81 190 VAL A CA 1
ATOM 1459 C C . VAL A 1 190 ? 23.533 -2.816 5.330 1.00 80.81 190 VAL A C 1
ATOM 1461 O O . VAL A 1 190 ? 24.674 -3.245 5.179 1.00 80.81 190 VAL A O 1
ATOM 1464 N N . LEU A 1 191 ? 22.562 -3.128 4.468 1.00 79.31 191 LEU A N 1
ATOM 1465 C CA . LEU A 1 191 ? 22.786 -3.975 3.292 1.00 79.31 191 LEU A CA 1
ATOM 1466 C C . LEU A 1 191 ? 23.489 -3.241 2.140 1.00 79.31 191 LEU A C 1
ATOM 1468 O O . LEU A 1 191 ? 24.139 -3.880 1.314 1.00 79.31 191 LEU A O 1
ATOM 1472 N N . THR A 1 192 ? 23.387 -1.913 2.075 1.00 78.38 192 THR A N 1
ATOM 1473 C CA . THR A 1 192 ? 24.076 -1.111 1.052 1.00 78.38 192 THR A CA 1
ATOM 1474 C C . THR A 1 192 ? 25.589 -1.157 1.267 1.00 78.38 192 THR A C 1
ATOM 1476 O O . THR A 1 192 ? 26.331 -1.341 0.307 1.00 78.38 192 THR A O 1
ATOM 1479 N N . GLU A 1 193 ? 26.045 -1.114 2.521 1.00 71.19 193 GLU A N 1
ATOM 1480 C CA . GLU A 1 193 ? 27.462 -1.297 2.871 1.00 71.19 193 GLU A CA 1
ATOM 1481 C C . GLU A 1 193 ? 28.002 -2.663 2.419 1.00 71.19 193 GLU A C 1
ATOM 1483 O O . GLU A 1 193 ? 29.159 -2.783 2.027 1.00 71.19 193 GLU A O 1
ATOM 1488 N N . PHE A 1 194 ? 27.169 -3.707 2.424 1.00 70.56 194 PHE A N 1
ATOM 1489 C CA . PHE A 1 194 ? 27.537 -5.026 1.909 1.00 70.56 194 PHE A CA 1
ATOM 1490 C C . PHE A 1 194 ? 27.753 -5.014 0.385 1.00 70.56 194 PHE A C 1
ATOM 1492 O O . PHE A 1 194 ? 28.766 -5.537 -0.076 1.00 70.56 194 PHE A O 1
ATOM 1499 N N . LEU A 1 195 ? 26.832 -4.408 -0.376 1.00 69.56 195 LEU A N 1
ATOM 1500 C CA . LEU A 1 195 ? 26.879 -4.390 -1.845 1.00 69.56 195 LEU A CA 1
ATOM 1501 C C . LEU A 1 195 ? 28.075 -3.600 -2.384 1.00 69.56 195 LEU A C 1
ATOM 1503 O O . LEU A 1 195 ? 28.651 -3.988 -3.392 1.00 69.56 195 LEU A O 1
ATOM 1507 N N . VAL A 1 196 ? 28.460 -2.519 -1.701 1.00 73.88 196 VAL A N 1
ATOM 1508 C CA . VAL A 1 196 ? 29.624 -1.698 -2.079 1.00 73.88 196 VAL A CA 1
ATOM 1509 C C . VAL A 1 196 ? 30.942 -2.464 -1.917 1.00 73.88 196 VAL A C 1
ATOM 1511 O O . VAL A 1 196 ? 31.896 -2.199 -2.636 1.00 73.88 196 VAL A O 1
ATOM 1514 N N . ASN A 1 197 ? 30.995 -3.433 -1.001 1.00 74.69 197 ASN A N 1
ATOM 1515 C CA . ASN A 1 197 ? 32.207 -4.190 -0.691 1.00 74.69 197 ASN A CA 1
ATOM 1516 C C . ASN A 1 197 ? 32.351 -5.498 -1.502 1.00 74.69 197 ASN A C 1
ATOM 1518 O O . ASN A 1 197 ? 33.221 -6.300 -1.171 1.00 74.69 197 ASN A O 1
ATOM 1522 N N . GLU A 1 198 ? 31.489 -5.741 -2.503 1.00 73.56 198 GLU A N 1
ATOM 1523 C CA . GLU A 1 198 ? 31.532 -6.873 -3.462 1.00 73.56 198 GLU A CA 1
ATOM 1524 C C . GLU A 1 198 ? 31.763 -8.275 -2.856 1.00 73.56 198 GLU A C 1
ATOM 1526 O O . GLU A 1 198 ? 32.289 -9.181 -3.501 1.00 73.56 198 GLU A O 1
ATOM 1531 N N . ARG A 1 199 ? 31.361 -8.491 -1.601 1.00 78.19 199 ARG A N 1
ATOM 1532 C CA . ARG A 1 199 ? 31.498 -9.792 -0.930 1.00 78.19 199 ARG A CA 1
ATOM 1533 C C . ARG A 1 199 ? 30.268 -10.669 -1.155 1.00 78.19 199 ARG A C 1
ATOM 1535 O O . ARG A 1 199 ? 29.170 -10.168 -1.380 1.00 78.19 199 ARG A O 1
ATOM 1542 N N . ASP A 1 200 ? 30.423 -11.980 -0.994 1.00 79.38 200 ASP A N 1
ATOM 1543 C CA . ASP A 1 200 ? 29.286 -12.903 -1.029 1.00 79.38 200 ASP A CA 1
ATOM 1544 C C . ASP A 1 200 ? 28.325 -12.693 0.161 1.00 79.38 200 ASP A C 1
ATOM 1546 O O . ASP A 1 200 ? 28.777 -12.466 1.292 1.00 79.38 200 ASP A O 1
ATOM 1550 N N . PRO A 1 201 ? 26.991 -12.788 -0.043 1.00 78.81 201 PRO A N 1
ATOM 1551 C CA . PRO A 1 201 ? 26.015 -12.544 1.014 1.00 78.81 201 PRO A CA 1
ATOM 1552 C C . PRO A 1 201 ? 26.114 -13.584 2.124 1.00 78.81 201 PRO A C 1
ATOM 1554 O O . PRO A 1 201 ? 25.917 -14.786 1.900 1.00 78.81 201 PRO A O 1
ATOM 1557 N N . THR A 1 202 ? 26.343 -13.104 3.349 1.00 82.69 202 THR A N 1
ATOM 1558 C CA . THR A 1 202 ? 26.393 -13.959 4.536 1.00 82.69 202 THR A CA 1
ATOM 1559 C C . THR A 1 202 ? 25.003 -14.529 4.852 1.00 82.69 202 THR A C 1
ATOM 1561 O O . THR A 1 202 ? 23.985 -13.973 4.424 1.00 82.69 202 THR A O 1
ATOM 1564 N N . PRO A 1 203 ? 24.899 -15.599 5.664 1.00 82.75 203 PRO A N 1
ATOM 1565 C CA . PRO A 1 203 ? 23.602 -16.093 6.132 1.00 82.75 203 PRO A CA 1
ATOM 1566 C C . PRO A 1 203 ? 22.744 -15.015 6.818 1.00 82.75 203 PRO A C 1
ATOM 1568 O O . PRO A 1 203 ? 21.522 -15.024 6.686 1.00 82.75 203 PRO A O 1
ATOM 1571 N N . LYS A 1 204 ? 23.374 -14.046 7.500 1.00 81.94 204 LYS A N 1
ATOM 1572 C CA . LYS A 1 204 ? 22.674 -12.913 8.126 1.00 81.94 204 LYS A CA 1
ATOM 1573 C C . LYS A 1 204 ? 22.094 -11.952 7.090 1.00 81.94 204 LYS A C 1
ATOM 1575 O O . LYS A 1 204 ? 20.985 -11.462 7.275 1.00 81.94 204 LYS A O 1
ATOM 1580 N N . ASP A 1 205 ? 22.810 -11.709 5.995 1.00 81.75 205 ASP A N 1
ATOM 1581 C CA . ASP A 1 205 ? 22.339 -10.835 4.915 1.00 81.75 205 ASP A CA 1
ATOM 1582 C C . ASP A 1 205 ? 21.158 -11.469 4.179 1.00 81.75 205 ASP A C 1
ATOM 1584 O O . ASP A 1 205 ? 20.146 -10.811 3.948 1.00 81.75 205 ASP A O 1
ATOM 1588 N N . ARG A 1 206 ? 21.223 -12.781 3.921 1.00 82.44 206 ARG A N 1
ATOM 1589 C CA . ARG A 1 206 ? 20.094 -13.545 3.363 1.00 82.44 206 ARG A CA 1
ATOM 1590 C C . ARG A 1 206 ? 18.863 -13.476 4.268 1.00 82.44 206 ARG A C 1
ATOM 1592 O O . ARG A 1 206 ? 17.783 -13.146 3.789 1.00 82.44 206 ARG A O 1
ATOM 1599 N N . ALA A 1 207 ? 19.035 -13.671 5.577 1.00 83.62 207 ALA A N 1
ATOM 1600 C CA . ALA A 1 207 ? 17.941 -13.553 6.541 1.00 83.62 207 ALA A CA 1
ATOM 1601 C C . ALA A 1 207 ? 17.305 -12.148 6.558 1.00 83.62 207 ALA A C 1
ATOM 1603 O O . ALA A 1 207 ? 16.090 -12.023 6.726 1.00 83.62 207 ALA A O 1
ATOM 1604 N N . ARG A 1 208 ? 18.098 -11.085 6.357 1.00 85.06 208 ARG A N 1
ATOM 1605 C CA . ARG A 1 208 ? 17.594 -9.706 6.228 1.00 85.06 208 ARG A CA 1
ATOM 1606 C C . ARG A 1 208 ? 16.797 -9.508 4.942 1.00 85.06 208 ARG A C 1
ATOM 1608 O O . ARG A 1 208 ? 15.715 -8.933 5.009 1.00 85.06 208 ARG A O 1
ATOM 1615 N N . PHE A 1 209 ? 17.278 -10.009 3.803 1.00 84.25 209 PHE A N 1
ATOM 1616 C CA . PHE A 1 209 ? 16.532 -9.952 2.540 1.00 84.25 209 PHE A CA 1
ATOM 1617 C C . PHE A 1 209 ? 15.198 -10.700 2.627 1.00 84.25 209 PHE A C 1
ATOM 1619 O O . PHE A 1 209 ? 14.166 -10.152 2.247 1.00 84.25 209 PHE A O 1
ATOM 1626 N N . GLU A 1 210 ? 15.193 -11.908 3.193 1.00 85.44 210 GLU A N 1
ATOM 1627 C CA . GLU A 1 210 ? 13.965 -12.680 3.419 1.00 85.44 210 GLU A CA 1
ATOM 1628 C C . GLU A 1 210 ? 12.997 -11.950 4.352 1.00 85.44 210 GLU A C 1
ATOM 1630 O O . GLU A 1 210 ? 11.788 -11.926 4.121 1.00 85.44 210 GLU A O 1
ATOM 1635 N N . TRP A 1 211 ? 13.512 -11.329 5.416 1.00 88.25 211 TRP A N 1
ATOM 1636 C CA . TRP A 1 211 ? 12.692 -10.520 6.308 1.00 88.25 211 TRP A CA 1
ATOM 1637 C C . TRP A 1 211 ? 12.086 -9.313 5.579 1.00 88.25 211 TRP A C 1
ATOM 1639 O O . TRP A 1 211 ? 10.883 -9.082 5.701 1.00 88.25 211 TRP A O 1
ATOM 1649 N N . MET A 1 212 ? 12.879 -8.602 4.767 1.00 88.81 212 MET A N 1
ATOM 1650 C CA . MET A 1 212 ? 12.417 -7.474 3.948 1.00 88.81 212 MET A CA 1
ATOM 1651 C C . MET A 1 212 ? 11.332 -7.896 2.950 1.00 88.81 212 MET A C 1
ATOM 1653 O O . MET A 1 212 ? 10.365 -7.167 2.741 1.00 88.81 212 MET A O 1
ATOM 1657 N N . GLU A 1 213 ? 11.458 -9.076 2.346 1.00 88.62 213 GLU A N 1
ATOM 1658 C CA . GLU A 1 213 ? 10.433 -9.611 1.450 1.00 88.62 213 GLU A CA 1
ATOM 1659 C C . GLU A 1 213 ? 9.134 -9.932 2.200 1.00 88.62 213 GLU A C 1
ATOM 1661 O O . GLU A 1 213 ? 8.047 -9.582 1.732 1.00 88.62 213 GLU A O 1
ATOM 1666 N N . ARG A 1 214 ? 9.226 -10.548 3.387 1.00 91.38 214 ARG A N 1
ATOM 1667 C CA . ARG A 1 214 ? 8.051 -10.871 4.211 1.00 91.38 214 ARG A CA 1
ATOM 1668 C C . ARG A 1 214 ? 7.317 -9.624 4.692 1.00 91.38 214 ARG A C 1
ATOM 1670 O O . ARG A 1 214 ? 6.094 -9.568 4.558 1.00 91.38 214 ARG A O 1
ATOM 1677 N N . ILE A 1 215 ? 8.040 -8.635 5.222 1.00 93.25 215 ILE A N 1
ATOM 1678 C CA . ILE A 1 215 ? 7.424 -7.401 5.724 1.00 93.25 215 ILE A CA 1
ATOM 1679 C C . ILE A 1 215 ? 6.780 -6.609 4.582 1.00 93.25 215 ILE A C 1
ATOM 1681 O O . ILE A 1 215 ? 5.632 -6.187 4.705 1.00 93.25 215 ILE A O 1
ATOM 1685 N N . TYR A 1 216 ? 7.447 -6.508 3.428 1.00 94.31 216 TYR A N 1
ATOM 1686 C CA . TYR A 1 216 ? 6.864 -5.890 2.240 1.00 94.31 216 TYR A CA 1
ATOM 1687 C C . TYR A 1 216 ? 5.616 -6.647 1.766 1.00 94.31 216 TYR A C 1
ATOM 1689 O O . TYR A 1 216 ? 4.595 -6.031 1.478 1.00 94.31 216 TYR A O 1
ATOM 1697 N N . GLY A 1 217 ? 5.643 -7.983 1.758 1.00 94.62 217 GLY A N 1
ATOM 1698 C CA . GLY A 1 217 ? 4.474 -8.795 1.416 1.00 94.62 217 GLY A CA 1
ATOM 1699 C C . GLY A 1 217 ? 3.277 -8.585 2.353 1.00 94.62 217 GLY A C 1
ATOM 1700 O O . GLY A 1 217 ? 2.134 -8.704 1.913 1.00 94.62 217 GLY A O 1
ATOM 1701 N N . LEU A 1 218 ? 3.509 -8.261 3.628 1.00 96.00 218 LEU A N 1
ATOM 1702 C CA . LEU A 1 218 ? 2.452 -7.861 4.561 1.00 96.00 218 LEU A CA 1
ATOM 1703 C C . LEU A 1 218 ? 1.979 -6.422 4.319 1.00 96.00 218 LEU A C 1
ATOM 1705 O O . LEU A 1 218 ? 0.774 -6.186 4.360 1.00 96.00 218 LEU A O 1
ATOM 1709 N N . ALA A 1 219 ? 2.883 -5.489 4.016 1.00 96.50 219 ALA A N 1
ATOM 1710 C CA . ALA A 1 219 ? 2.522 -4.114 3.671 1.00 96.50 219 ALA A CA 1
ATOM 1711 C C . ALA A 1 219 ? 1.666 -4.035 2.404 1.00 96.50 219 ALA A C 1
ATOM 1713 O O . ALA A 1 219 ? 0.672 -3.321 2.405 1.00 96.50 219 ALA A O 1
ATOM 1714 N N . VAL A 1 220 ? 1.967 -4.841 1.379 1.00 95.00 220 VAL A N 1
ATOM 1715 C CA . VAL A 1 220 ? 1.114 -4.975 0.184 1.00 95.00 220 VAL A CA 1
ATOM 1716 C C . VAL A 1 220 ? -0.301 -5.417 0.566 1.00 95.00 220 VAL A C 1
ATOM 1718 O O . VAL A 1 220 ? -1.263 -4.821 0.114 1.00 95.00 220 VAL A O 1
ATOM 1721 N N . LYS A 1 221 ? -0.456 -6.395 1.469 1.00 96.06 221 LYS A N 1
ATOM 1722 C CA . LYS A 1 221 ? -1.788 -6.837 1.930 1.00 96.06 221 LYS A CA 1
ATOM 1723 C C . LYS A 1 221 ? -2.549 -5.770 2.720 1.00 96.06 221 LYS A C 1
ATOM 1725 O O . LYS A 1 221 ? -3.777 -5.822 2.761 1.00 96.06 221 LYS A O 1
ATOM 1730 N N . VAL A 1 222 ? -1.839 -4.876 3.408 1.00 96.62 222 VAL A N 1
ATOM 1731 C CA . VAL A 1 222 ? -2.444 -3.720 4.084 1.00 96.62 222 VAL A CA 1
ATOM 1732 C C . VAL A 1 222 ? -2.861 -2.668 3.059 1.00 96.62 222 VAL A C 1
ATOM 1734 O O . VAL A 1 222 ? -3.975 -2.175 3.167 1.00 96.62 222 VAL A O 1
ATOM 1737 N N . GLY A 1 223 ? -2.006 -2.376 2.074 1.00 95.06 223 GLY A N 1
ATOM 1738 C CA . GLY A 1 223 ? -2.287 -1.459 0.968 1.00 95.06 223 GLY A CA 1
ATOM 1739 C C . GLY A 1 223 ? -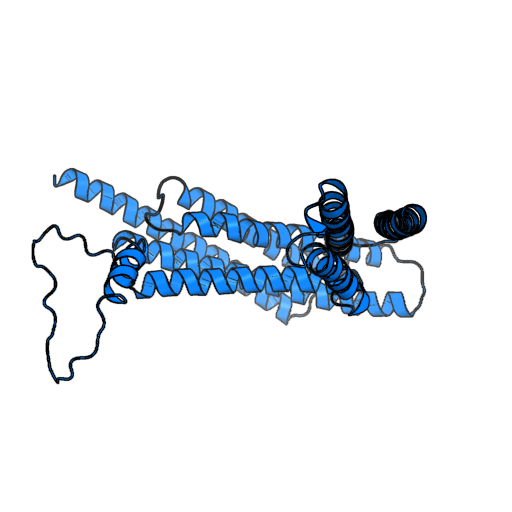3.481 -1.908 0.129 1.00 95.06 223 GLY A C 1
ATOM 1740 O O . GLY A 1 223 ? -4.511 -1.250 0.153 1.00 95.06 223 GLY A O 1
ATOM 1741 N N . ASP A 1 224 ? -3.404 -3.093 -0.485 1.00 92.38 224 ASP A N 1
ATOM 1742 C CA . ASP A 1 224 ? -4.507 -3.676 -1.268 1.00 92.38 224 ASP A CA 1
ATOM 1743 C C . ASP A 1 224 ? -5.788 -3.809 -0.417 1.00 92.38 224 ASP A C 1
ATOM 1745 O O 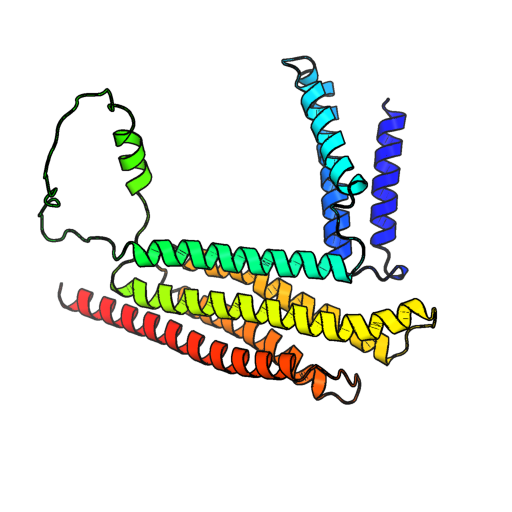. ASP A 1 224 ? -6.902 -3.568 -0.871 1.00 92.38 224 ASP A O 1
ATOM 1749 N N . GLY A 1 225 ? -5.626 -4.159 0.864 1.00 92.44 225 GLY A N 1
ATOM 1750 C CA . GLY A 1 225 ? -6.731 -4.264 1.812 1.00 92.44 225 GLY A CA 1
ATOM 1751 C C . GLY A 1 225 ? -7.396 -2.944 2.174 1.00 92.44 225 GLY A C 1
ATOM 1752 O O . GLY A 1 225 ? -8.535 -2.960 2.633 1.00 92.44 225 GLY A O 1
ATOM 1753 N N . MET A 1 226 ? -6.700 -1.824 1.990 1.00 93.88 226 MET A N 1
ATOM 1754 C CA . MET A 1 226 ? -7.249 -0.500 2.230 1.00 93.88 226 MET A CA 1
ATOM 1755 C C . MET A 1 226 ? -8.295 -0.168 1.169 1.00 93.88 226 MET A C 1
ATOM 1757 O O . MET A 1 226 ? -9.379 0.276 1.520 1.00 93.88 226 MET A O 1
ATOM 1761 N N . THR A 1 227 ? -8.039 -0.473 -0.103 1.00 89.81 227 THR A N 1
ATOM 1762 C CA . THR A 1 227 ? -9.048 -0.299 -1.155 1.00 89.81 227 THR A CA 1
ATOM 1763 C C . THR A 1 227 ? -10.302 -1.122 -0.854 1.00 89.81 227 THR A C 1
ATOM 1765 O O . THR A 1 227 ? -11.396 -0.565 -0.837 1.00 89.81 227 THR A O 1
ATOM 1768 N N . ASP A 1 228 ? -10.151 -2.407 -0.507 1.00 91.81 228 ASP A N 1
ATOM 1769 C CA . ASP A 1 228 ? -11.284 -3.261 -0.115 1.00 91.81 228 ASP A CA 1
ATOM 1770 C C . ASP A 1 228 ? -12.052 -2.661 1.076 1.00 91.81 228 ASP A C 1
ATOM 1772 O O . ASP A 1 228 ? -13.274 -2.535 1.039 1.00 91.81 228 ASP A O 1
ATOM 1776 N N . PHE A 1 229 ? -11.340 -2.247 2.130 1.00 94.75 229 PHE A N 1
ATOM 1777 C CA . PHE A 1 229 ? -11.951 -1.669 3.327 1.00 94.75 229 PHE A CA 1
ATOM 1778 C C . PHE A 1 229 ? -12.670 -0.342 3.032 1.00 94.75 229 PHE A C 1
ATOM 1780 O O . PHE A 1 229 ? -13.764 -0.129 3.550 1.00 94.75 229 PHE A O 1
ATOM 1787 N N . ALA A 1 230 ? -12.110 0.511 2.167 1.00 94.69 230 ALA A N 1
ATOM 1788 C CA . ALA A 1 230 ? -12.701 1.783 1.751 1.00 94.69 230 ALA A CA 1
ATOM 1789 C C . ALA A 1 230 ? -14.054 1.598 1.052 1.00 94.69 230 ALA A C 1
ATOM 1791 O O . ALA A 1 230 ? -14.981 2.358 1.321 1.00 94.69 230 ALA A O 1
ATOM 1792 N N . THR A 1 231 ? -14.222 0.548 0.237 1.00 94.31 231 THR A N 1
ATOM 1793 C CA . THR A 1 231 ? -15.512 0.286 -0.434 1.00 94.31 231 THR A CA 1
ATOM 1794 C C . THR A 1 231 ? -16.674 0.078 0.541 1.00 94.31 231 THR A C 1
ATOM 1796 O O . THR A 1 231 ? -17.821 0.359 0.205 1.00 94.31 231 THR A O 1
ATOM 1799 N N . HIS A 1 232 ? -16.389 -0.365 1.768 1.00 95.25 232 HIS A N 1
ATOM 1800 C CA . HIS A 1 232 ? -17.389 -0.566 2.815 1.00 95.25 232 HIS A CA 1
ATOM 1801 C C . HIS A 1 232 ? -17.719 0.699 3.612 1.00 95.25 232 HIS A C 1
ATOM 1803 O O . HIS A 1 232 ? -18.564 0.638 4.508 1.00 95.25 232 HIS A O 1
ATOM 1809 N N . LEU A 1 233 ? -17.042 1.814 3.328 1.00 95.12 233 LEU A N 1
ATOM 1810 C CA . LEU A 1 233 ? -17.281 3.095 3.982 1.00 95.12 233 LEU A CA 1
ATOM 1811 C C . LEU A 1 233 ? -18.241 3.985 3.186 1.00 95.12 233 LEU A C 1
ATOM 1813 O O . LEU A 1 233 ? -18.788 4.912 3.764 1.00 95.12 233 LEU A O 1
ATOM 1817 N N . TYR A 1 234 ? -18.526 3.694 1.914 1.00 94.19 234 TYR A N 1
ATOM 1818 C CA . TYR A 1 234 ? -19.542 4.451 1.179 1.00 94.19 234 TYR A CA 1
ATOM 1819 C C . TYR A 1 234 ? -20.937 4.305 1.818 1.00 94.19 234 TYR A C 1
ATOM 1821 O O . TYR A 1 234 ? -21.317 3.195 2.212 1.00 94.19 234 TYR A O 1
ATOM 1829 N N . PRO A 1 235 ? -21.719 5.396 1.940 1.00 91.50 235 PRO A N 1
ATOM 1830 C CA . PRO A 1 235 ? -23.076 5.314 2.473 1.00 91.50 235 PRO A CA 1
ATOM 1831 C C . PRO A 1 235 ? -24.035 4.582 1.518 1.00 91.50 235 PRO A C 1
ATOM 1833 O O . PRO A 1 235 ? -23.900 4.645 0.307 1.00 91.50 235 PRO A O 1
ATOM 1836 N N . THR A 1 236 ? -25.075 3.902 1.995 1.00 91.25 236 THR A N 1
ATOM 1837 C CA . THR A 1 236 ? -25.374 3.557 3.394 1.00 91.25 236 THR A CA 1
ATOM 1838 C C . THR A 1 236 ? -24.482 2.418 3.883 1.00 91.25 236 THR A C 1
ATOM 1840 O O . THR A 1 236 ? -24.281 1.443 3.156 1.00 91.25 236 THR A O 1
ATOM 1843 N N . LEU A 1 237 ? -24.023 2.476 5.135 1.00 92.81 237 LEU A N 1
ATOM 1844 C CA . LEU A 1 237 ? -23.072 1.496 5.660 1.00 92.81 237 LEU A CA 1
ATOM 1845 C C . LEU A 1 237 ? -23.706 0.107 5.820 1.00 92.81 237 LEU A C 1
ATOM 1847 O O . LEU A 1 237 ? -24.709 -0.069 6.523 1.00 92.81 237 LEU A O 1
ATOM 1851 N N . ASP A 1 238 ? -23.057 -0.928 5.278 1.00 93.44 238 ASP A N 1
ATOM 1852 C CA . ASP A 1 238 ? -23.457 -2.312 5.540 1.00 93.44 238 ASP A CA 1
ATOM 1853 C C . ASP A 1 238 ? -23.012 -2.760 6.939 1.00 93.44 238 ASP A C 1
ATOM 1855 O O . ASP A 1 238 ? -21.957 -3.366 7.149 1.00 93.44 238 ASP A O 1
ATOM 1859 N N . LEU A 1 239 ? -23.876 -2.522 7.926 1.00 93.00 239 LEU A N 1
ATOM 1860 C CA . LEU A 1 239 ? -23.633 -2.917 9.312 1.00 93.00 239 LEU A CA 1
ATOM 1861 C C . LEU A 1 239 ? -23.504 -4.441 9.499 1.00 93.00 239 LEU A C 1
ATOM 1863 O O . LEU A 1 239 ? -23.087 -4.878 10.578 1.00 93.00 239 LEU A O 1
ATOM 1867 N N . LYS A 1 240 ? -23.885 -5.276 8.521 1.00 93.31 240 LYS A N 1
ATOM 1868 C CA . LYS A 1 240 ? -23.693 -6.730 8.610 1.00 93.31 240 LYS A CA 1
ATOM 1869 C C . LYS A 1 240 ? -22.247 -7.104 8.305 1.00 93.31 240 LYS A C 1
ATOM 1871 O O . LYS A 1 240 ? -21.655 -7.771 9.146 1.00 93.31 240 LYS A O 1
ATOM 1876 N N . ALA A 1 241 ? -21.704 -6.651 7.175 1.00 94.31 241 ALA A N 1
ATOM 1877 C CA . ALA A 1 241 ? -20.354 -7.002 6.729 1.00 94.31 241 ALA A CA 1
ATOM 1878 C C . ALA A 1 241 ? -19.245 -6.157 7.380 1.00 94.31 241 ALA A C 1
ATOM 1880 O O . ALA A 1 241 ? -18.145 -6.658 7.612 1.00 94.31 241 ALA A O 1
ATOM 1881 N N . LEU A 1 242 ? -19.520 -4.893 7.720 1.00 95.31 242 LEU A N 1
ATOM 1882 C CA . LEU A 1 242 ? -18.502 -3.950 8.194 1.00 95.31 242 LEU A CA 1
ATOM 1883 C C . LEU A 1 242 ? -17.695 -4.421 9.428 1.00 95.31 242 LEU A C 1
ATOM 1885 O O . LEU A 1 242 ? -16.478 -4.235 9.427 1.00 95.31 242 LEU A O 1
ATOM 1889 N N . PRO A 1 243 ? -18.280 -5.064 10.465 1.00 96.88 243 PRO A N 1
ATOM 1890 C CA . PRO A 1 243 ? -17.505 -5.595 11.592 1.00 96.88 243 PRO A CA 1
ATOM 1891 C C . PRO A 1 243 ? -16.414 -6.589 11.191 1.00 96.88 243 PRO A C 1
ATOM 1893 O O . PRO A 1 243 ? -15.300 -6.517 11.713 1.00 96.88 243 PRO A O 1
ATOM 1896 N N . ASP A 1 244 ? -16.726 -7.491 10.260 1.00 96.81 244 ASP A N 1
ATOM 1897 C CA . ASP A 1 244 ? -15.783 -8.507 9.798 1.00 96.81 244 ASP A CA 1
ATOM 1898 C C . ASP A 1 244 ? -14.642 -7.842 9.025 1.00 96.81 244 ASP A C 1
ATOM 1900 O O . ASP A 1 244 ? -13.477 -8.191 9.214 1.00 96.81 244 ASP A O 1
ATOM 1904 N N . GLN A 1 245 ? -14.955 -6.815 8.232 1.00 96.62 245 GLN A N 1
ATOM 1905 C CA . GLN A 1 245 ? -13.961 -6.038 7.492 1.00 96.62 245 GLN A CA 1
ATOM 1906 C C . GLN A 1 245 ? -13.038 -5.241 8.416 1.00 96.62 245 GLN A C 1
ATOM 1908 O O . GLN A 1 245 ? -11.818 -5.297 8.254 1.00 96.62 245 GLN A O 1
ATOM 1913 N N . ILE A 1 246 ? -13.588 -4.590 9.450 1.00 97.44 246 ILE A N 1
ATOM 1914 C CA . ILE A 1 246 ? -12.796 -3.944 10.508 1.00 97.44 246 ILE A CA 1
ATOM 1915 C C . ILE A 1 246 ? -11.834 -4.965 11.131 1.00 97.44 246 ILE A C 1
ATOM 1917 O O . ILE A 1 246 ? -10.640 -4.701 11.263 1.00 97.44 246 ILE A O 1
ATOM 1921 N N . GLN A 1 247 ? -12.326 -6.156 11.480 1.00 97.31 247 GLN A N 1
ATOM 1922 C CA . GLN A 1 247 ? -11.509 -7.191 12.109 1.00 97.31 247 GLN A CA 1
ATOM 1923 C C . GLN A 1 247 ? -10.412 -7.722 11.177 1.00 97.31 247 GLN A C 1
ATOM 1925 O O . GLN A 1 247 ? -9.260 -7.842 11.603 1.00 97.31 247 GLN A O 1
ATOM 1930 N N . ILE A 1 248 ? -10.738 -8.021 9.918 1.00 96.62 248 ILE A N 1
ATOM 1931 C CA . ILE A 1 248 ? -9.774 -8.480 8.909 1.00 96.62 248 ILE A CA 1
ATOM 1932 C C . ILE A 1 248 ? -8.679 -7.428 8.719 1.00 96.62 248 ILE A C 1
ATOM 1934 O O . ILE A 1 248 ? -7.490 -7.768 8.749 1.00 96.62 248 ILE A O 1
ATOM 1938 N N . HIS A 1 249 ? -9.055 -6.157 8.571 1.00 97.12 249 HIS A N 1
ATOM 1939 C CA . HIS A 1 249 ? -8.105 -5.071 8.353 1.00 97.12 249 HIS A CA 1
ATOM 1940 C C . HIS A 1 249 ? -7.203 -4.846 9.571 1.00 97.12 249 HIS A C 1
ATOM 1942 O O . HIS A 1 249 ? -5.976 -4.885 9.455 1.00 97.12 249 HIS A O 1
ATOM 1948 N N . SER A 1 250 ? -7.772 -4.749 10.778 1.00 97.12 250 SER A N 1
ATOM 1949 C CA . SER A 1 250 ? -6.997 -4.613 12.021 1.00 97.12 250 SER A CA 1
ATOM 1950 C C . SER A 1 250 ? -6.053 -5.795 12.275 1.00 97.12 250 SER A C 1
ATOM 1952 O O . SER A 1 250 ? -4.950 -5.605 12.798 1.00 97.12 250 SER A O 1
ATOM 1954 N N . GLN A 1 251 ? -6.423 -7.015 11.869 1.00 97.56 251 GLN A N 1
ATOM 1955 C CA . GLN A 1 251 ? -5.531 -8.176 11.937 1.00 97.56 251 GLN A CA 1
ATOM 1956 C C . GLN A 1 251 ? -4.347 -8.055 10.974 1.00 97.56 251 GLN A C 1
ATOM 1958 O O . GLN A 1 251 ? -3.236 -8.452 11.333 1.00 97.56 251 GLN A O 1
ATOM 1963 N N . ARG A 1 252 ? -4.556 -7.525 9.762 1.00 97.38 252 ARG A N 1
ATOM 1964 C CA . ARG A 1 252 ? -3.472 -7.282 8.794 1.00 97.38 252 ARG A CA 1
ATOM 1965 C C . ARG A 1 252 ? -2.481 -6.256 9.347 1.00 97.38 252 ARG A C 1
ATOM 1967 O O . ARG A 1 252 ? -1.283 -6.541 9.366 1.00 97.38 252 ARG A O 1
ATOM 1974 N N . LEU A 1 253 ? -2.983 -5.144 9.891 1.00 97.56 253 LEU A N 1
ATOM 1975 C CA . LEU A 1 253 ? -2.173 -4.130 10.579 1.00 97.56 253 LEU A CA 1
ATOM 1976 C C . LEU A 1 253 ? -1.375 -4.735 11.738 1.00 97.56 253 LEU A C 1
ATOM 1978 O O . LEU A 1 253 ? -0.153 -4.611 11.790 1.00 97.56 253 LEU A O 1
ATOM 1982 N N . SER A 1 254 ? -2.048 -5.471 12.626 1.00 97.25 254 SER A N 1
ATOM 1983 C CA . SER A 1 254 ? -1.409 -6.081 13.798 1.00 97.25 254 SER A CA 1
ATOM 1984 C C . SER A 1 254 ? -0.303 -7.062 13.411 1.00 97.25 254 SER A C 1
ATOM 1986 O O . SER A 1 254 ? 0.765 -7.037 14.016 1.00 97.25 254 SER A O 1
ATOM 1988 N N . LYS A 1 255 ? -0.521 -7.901 12.387 1.00 97.00 255 LYS A N 1
ATOM 1989 C CA . LYS A 1 255 ? 0.496 -8.845 11.892 1.00 97.00 255 LYS A CA 1
ATOM 1990 C C . LYS A 1 255 ? 1.737 -8.122 11.371 1.00 97.00 255 LYS A C 1
ATOM 1992 O O . LYS A 1 255 ? 2.851 -8.557 11.652 1.00 97.00 255 LYS A O 1
ATOM 1997 N N . LEU A 1 256 ? 1.550 -7.029 10.634 1.00 96.69 256 LEU A N 1
ATOM 1998 C CA . LEU A 1 256 ? 2.647 -6.229 10.096 1.00 96.69 256 LEU A CA 1
ATOM 1999 C C . LEU A 1 256 ? 3.451 -5.547 11.212 1.00 96.69 256 LEU A C 1
ATOM 2001 O O . LEU A 1 256 ? 4.670 -5.696 11.267 1.00 96.69 256 LEU A O 1
ATOM 2005 N N . ILE A 1 257 ? 2.768 -4.881 12.148 1.00 96.44 257 ILE A N 1
ATOM 2006 C CA . ILE A 1 257 ? 3.400 -4.236 13.310 1.00 96.44 257 ILE A CA 1
ATOM 2007 C C . ILE A 1 257 ? 4.156 -5.267 14.155 1.00 96.44 257 ILE A C 1
ATOM 2009 O O . ILE A 1 257 ? 5.290 -5.033 14.573 1.00 96.44 257 ILE A O 1
ATOM 2013 N N . HIS A 1 258 ? 3.551 -6.433 14.386 1.00 94.69 258 HIS A N 1
ATOM 2014 C CA . HIS A 1 258 ? 4.174 -7.498 15.160 1.00 94.69 258 HIS A CA 1
ATOM 2015 C C . HIS A 1 258 ? 5.450 -8.017 14.497 1.00 94.69 258 HIS A C 1
ATOM 2017 O O . HIS A 1 258 ? 6.451 -8.168 15.184 1.00 94.69 258 HIS A O 1
ATOM 2023 N N . MET A 1 259 ? 5.465 -8.184 13.171 1.00 92.06 259 MET A N 1
ATOM 2024 C CA . MET A 1 259 ? 6.665 -8.609 12.445 1.00 92.06 259 MET A CA 1
ATOM 2025 C C . MET A 1 259 ? 7.833 -7.619 12.583 1.00 92.06 259 MET A C 1
ATOM 2027 O O . MET A 1 259 ? 8.989 -8.047 12.625 1.00 92.06 259 MET A O 1
ATOM 2031 N N . VAL A 1 260 ? 7.553 -6.312 12.673 1.00 90.88 260 VAL A N 1
ATOM 2032 C CA . VAL A 1 260 ? 8.577 -5.297 12.975 1.00 90.88 260 VAL A CA 1
ATOM 2033 C C . VAL A 1 260 ? 9.108 -5.482 14.394 1.00 90.88 260 VAL A C 1
ATOM 2035 O O . VAL A 1 260 ? 10.319 -5.557 14.586 1.00 90.88 260 VAL A O 1
ATOM 2038 N N . LEU A 1 261 ? 8.217 -5.625 15.375 1.00 89.81 261 LEU A N 1
ATOM 2039 C CA . LEU A 1 261 ? 8.586 -5.782 16.785 1.00 89.81 261 LEU A CA 1
ATOM 2040 C C . LEU A 1 261 ? 9.304 -7.107 17.090 1.00 89.81 261 LEU A C 1
ATOM 2042 O O . LEU A 1 261 ? 10.177 -7.136 17.944 1.00 89.81 261 LEU A O 1
ATOM 2046 N N . GLU A 1 262 ? 8.961 -8.205 16.416 1.00 85.56 262 GLU A N 1
ATOM 2047 C CA . GLU A 1 262 ? 9.616 -9.508 16.612 1.00 85.56 262 GLU A CA 1
ATOM 2048 C C . GLU A 1 262 ? 11.001 -9.576 15.967 1.00 85.56 262 GLU A C 1
ATOM 2050 O O . GLU A 1 262 ? 11.859 -10.340 16.412 1.00 85.56 262 GLU A O 1
ATOM 2055 N N . SER A 1 263 ? 11.242 -8.770 14.929 1.00 73.50 263 SER A N 1
ATOM 2056 C CA . SER A 1 263 ? 12.507 -8.776 14.187 1.00 73.50 263 SER A CA 1
ATOM 2057 C C . SER A 1 263 ? 13.724 -8.444 15.054 1.00 73.50 263 SER A C 1
ATOM 2059 O O . SER A 1 263 ? 14.822 -8.932 14.779 1.00 73.50 263 SER A O 1
ATOM 2061 N N . THR A 1 264 ? 13.515 -7.691 16.135 1.00 61.97 264 THR A N 1
ATOM 2062 C CA . THR A 1 264 ? 14.542 -7.336 17.120 1.00 61.97 264 THR A CA 1
ATOM 2063 C C . THR A 1 264 ? 14.776 -8.406 18.180 1.00 61.97 264 THR A C 1
ATOM 2065 O O . THR A 1 264 ? 15.805 -8.376 18.851 1.00 61.97 264 THR A O 1
ATOM 2068 N N . LEU A 1 265 ? 13.858 -9.365 18.325 1.00 53.12 265 LEU A N 1
ATOM 2069 C CA . LEU A 1 265 ? 13.877 -10.369 19.392 1.00 53.12 265 LEU A CA 1
ATOM 2070 C C . LEU A 1 265 ? 14.507 -11.699 18.956 1.00 53.12 265 LEU A C 1
ATOM 2072 O O . LEU A 1 265 ? 14.905 -12.499 19.802 1.00 53.12 265 LEU A O 1
ATOM 2076 N N . THR A 1 266 ? 14.623 -11.964 17.650 1.00 55.47 266 THR A N 1
ATOM 2077 C CA . THR A 1 266 ? 15.178 -13.234 17.160 1.00 55.47 266 THR A CA 1
ATOM 2078 C C . THR A 1 266 ? 16.696 -13.182 16.961 1.00 55.47 266 THR A C 1
ATOM 2080 O O . THR A 1 266 ? 17.210 -12.527 16.053 1.00 55.47 266 THR A O 1
ATOM 2083 N N . ASP A 1 267 ? 17.412 -13.980 17.754 1.00 53.59 267 ASP A N 1
ATOM 2084 C CA . ASP A 1 267 ? 18.883 -14.066 17.816 1.00 53.59 267 ASP A CA 1
ATOM 2085 C C . ASP A 1 267 ? 19.556 -14.455 16.476 1.00 53.59 267 ASP A C 1
ATOM 2087 O O . ASP A 1 267 ? 20.732 -14.185 16.230 1.00 53.59 267 ASP A O 1
ATOM 2091 N N . LYS A 1 268 ? 18.790 -15.058 15.554 1.00 52.88 268 LYS A N 1
ATOM 2092 C CA . LYS A 1 268 ? 19.287 -15.561 14.262 1.00 52.88 268 LYS A CA 1
ATOM 2093 C C . LYS A 1 268 ? 19.580 -14.467 13.229 1.00 52.88 268 LYS A C 1
ATOM 2095 O O . LYS A 1 268 ? 20.388 -14.702 12.334 1.00 52.88 268 LYS A O 1
ATOM 2100 N N . SER A 1 269 ? 18.961 -13.289 13.334 1.00 55.59 269 SER A N 1
ATOM 2101 C CA . SER A 1 269 ? 19.116 -12.211 12.344 1.00 55.59 269 SER A CA 1
ATOM 2102 C C . SER A 1 269 ? 19.776 -10.943 12.897 1.00 55.59 269 SER A C 1
ATOM 2104 O O . SER A 1 269 ? 20.268 -10.155 12.087 1.00 55.59 269 SER A O 1
ATOM 2106 N N . LYS A 1 270 ? 19.829 -10.757 14.236 1.00 65.00 270 LYS A N 1
ATOM 2107 C CA . LYS A 1 270 ? 20.263 -9.516 14.926 1.00 65.00 270 LYS A CA 1
ATOM 2108 C C . LYS A 1 270 ? 19.946 -8.276 14.084 1.00 65.00 270 LYS A C 1
ATOM 2110 O O . LYS A 1 270 ? 20.832 -7.508 13.700 1.00 65.00 270 LYS A O 1
ATOM 2115 N N . ILE A 1 271 ? 18.675 -8.155 13.709 1.00 72.44 271 ILE A N 1
ATOM 2116 C CA . ILE A 1 271 ? 18.162 -6.957 13.065 1.00 72.44 271 ILE A CA 1
ATOM 2117 C C . ILE A 1 271 ? 17.978 -5.952 14.194 1.00 72.44 271 ILE A C 1
ATOM 2119 O O . ILE A 1 271 ? 17.045 -6.056 14.983 1.00 72.44 271 ILE A O 1
ATOM 2123 N N . VAL A 1 272 ? 18.923 -5.027 14.318 1.00 81.12 272 VAL A N 1
ATOM 2124 C CA . VAL A 1 272 ? 18.815 -3.936 15.284 1.00 81.12 272 VAL A CA 1
ATOM 2125 C C . VAL A 1 272 ? 18.024 -2.828 14.607 1.00 81.12 272 VAL A C 1
ATOM 2127 O O . VAL A 1 272 ? 18.508 -2.206 13.664 1.00 81.12 272 VAL A O 1
ATOM 2130 N N . MET A 1 273 ? 16.783 -2.642 15.047 1.00 88.62 273 MET A N 1
ATOM 2131 C CA . MET A 1 273 ? 15.949 -1.534 14.593 1.00 88.62 273 MET A CA 1
ATOM 2132 C C . MET A 1 273 ? 16.303 -0.262 15.367 1.00 88.62 273 MET A C 1
ATOM 2134 O O . MET A 1 273 ? 16.576 -0.357 16.566 1.00 88.62 273 MET A O 1
ATOM 2138 N N . PRO A 1 274 ? 16.272 0.916 14.719 1.00 91.50 274 PRO A N 1
ATOM 2139 C CA . PRO A 1 274 ? 16.366 2.193 15.417 1.00 91.50 274 PRO A CA 1
ATOM 2140 C C . PRO A 1 274 ? 15.269 2.324 16.477 1.00 91.50 274 PRO A C 1
ATOM 2142 O O . PRO A 1 274 ? 14.155 1.820 16.298 1.00 91.50 274 PRO A O 1
ATOM 2145 N N . GLN A 1 275 ? 15.579 3.013 17.573 1.00 92.50 275 GLN A N 1
ATOM 2146 C CA . GLN A 1 275 ? 14.663 3.174 18.701 1.00 92.50 275 GLN A CA 1
ATOM 2147 C C . GLN A 1 275 ? 13.366 3.880 18.276 1.00 92.50 275 GLN A C 1
ATOM 2149 O O . GLN A 1 275 ? 12.279 3.484 18.688 1.00 92.50 275 GLN A O 1
ATOM 2154 N N . GLU A 1 276 ? 13.465 4.841 17.362 1.00 94.81 276 GLU A N 1
ATOM 2155 C CA . GLU A 1 276 ? 12.338 5.599 16.819 1.00 94.81 276 GLU A CA 1
ATOM 2156 C C . GLU A 1 276 ? 11.352 4.688 16.068 1.00 94.81 276 GLU A C 1
ATOM 2158 O O . GLU A 1 276 ? 10.135 4.847 16.170 1.00 94.81 276 GLU A O 1
ATOM 2163 N N . VAL A 1 277 ? 11.867 3.681 15.350 1.00 94.81 277 VAL A N 1
ATOM 2164 C CA . VAL A 1 277 ? 11.050 2.682 14.639 1.00 94.81 277 VAL A CA 1
ATOM 2165 C C . VAL A 1 277 ? 10.314 1.788 15.639 1.00 94.81 277 VAL A C 1
ATOM 2167 O O . VAL A 1 277 ? 9.144 1.459 15.437 1.00 94.81 277 VAL A O 1
ATOM 2170 N N . LEU A 1 278 ? 10.970 1.414 16.740 1.00 93.94 278 LEU A N 1
ATOM 2171 C CA . LEU A 1 278 ? 10.369 0.591 17.793 1.00 93.94 278 LEU A CA 1
ATOM 2172 C C . LEU A 1 278 ? 9.289 1.340 18.574 1.00 93.94 278 LEU A C 1
ATOM 2174 O O . LEU A 1 278 ? 8.224 0.778 18.840 1.00 93.94 278 LEU A O 1
ATOM 2178 N N . GLU A 1 279 ? 9.527 2.608 18.892 1.00 95.50 279 GLU A N 1
ATOM 2179 C CA . GLU A 1 279 ? 8.547 3.481 19.539 1.00 95.50 279 GLU A CA 1
ATOM 2180 C C . GLU A 1 279 ? 7.332 3.711 18.641 1.00 95.50 279 GLU A C 1
ATOM 2182 O O . GLU A 1 279 ? 6.192 3.548 19.083 1.00 95.50 279 GLU A O 1
ATOM 2187 N N . LEU A 1 280 ? 7.556 3.991 17.352 1.00 96.62 280 LEU A N 1
ATOM 2188 C CA . LEU A 1 280 ? 6.478 4.104 16.375 1.00 96.62 280 LEU A CA 1
ATOM 2189 C C . LEU A 1 280 ? 5.661 2.806 16.291 1.00 96.62 280 LEU A C 1
ATOM 2191 O O . LEU A 1 280 ? 4.430 2.852 16.310 1.00 96.62 280 LEU A O 1
ATOM 2195 N N . ALA A 1 281 ? 6.318 1.644 16.253 1.00 96.44 281 ALA A N 1
ATOM 2196 C CA . ALA A 1 281 ? 5.640 0.351 16.231 1.00 96.44 281 ALA A CA 1
ATOM 2197 C C . ALA A 1 281 ? 4.803 0.099 17.497 1.00 96.44 281 ALA A C 1
ATOM 2199 O O . ALA A 1 281 ? 3.668 -0.373 17.402 1.00 96.44 281 ALA A O 1
ATOM 2200 N N . ALA A 1 282 ? 5.324 0.440 18.679 1.00 95.88 282 ALA A N 1
ATOM 2201 C CA . ALA A 1 282 ? 4.600 0.310 19.942 1.00 95.88 282 ALA A CA 1
ATOM 2202 C C . ALA A 1 282 ? 3.364 1.224 19.991 1.00 95.88 282 ALA A C 1
ATOM 2204 O O . ALA A 1 282 ? 2.272 0.768 20.345 1.00 95.88 282 ALA A O 1
ATOM 2205 N N . ASN A 1 283 ? 3.511 2.476 19.553 1.00 97.56 283 ASN A N 1
ATOM 2206 C CA . ASN A 1 283 ? 2.416 3.440 19.468 1.00 97.56 283 ASN A CA 1
ATOM 2207 C C . ASN A 1 283 ? 1.333 2.972 18.488 1.00 97.56 283 ASN A C 1
ATOM 2209 O O . ASN A 1 283 ? 0.145 2.986 18.813 1.00 97.56 283 ASN A O 1
ATOM 2213 N N . LEU A 1 284 ? 1.727 2.481 17.309 1.00 97.81 284 LEU A N 1
ATOM 2214 C CA . LEU A 1 284 ? 0.793 1.953 16.312 1.00 97.81 284 LEU A CA 1
ATOM 2215 C C . LEU A 1 284 ? 0.088 0.682 16.787 1.00 97.81 284 LEU A C 1
ATOM 2217 O O . LEU A 1 284 ? -1.093 0.502 16.491 1.00 97.81 284 LEU A O 1
ATOM 2221 N N . LYS A 1 285 ? 0.759 -0.180 17.560 1.00 97.50 285 LYS A N 1
ATOM 2222 C CA . LYS A 1 285 ? 0.134 -1.362 18.171 1.00 97.50 285 LYS A CA 1
ATOM 2223 C C . LYS A 1 285 ? -1.009 -0.960 19.106 1.00 97.50 285 LYS A C 1
ATOM 2225 O O . LYS A 1 285 ? -2.103 -1.514 19.008 1.00 97.50 285 LYS A O 1
ATOM 2230 N N . GLN A 1 286 ? -0.766 0.014 19.985 1.00 97.00 286 GLN A N 1
ATOM 2231 C CA . GLN A 1 286 ? -1.787 0.533 20.899 1.00 97.00 286 GLN A CA 1
ATOM 2232 C C . GLN A 1 286 ? -2.917 1.234 20.134 1.00 97.00 286 GLN A C 1
ATOM 2234 O O . GLN A 1 286 ? -4.092 0.958 20.380 1.00 97.00 286 GLN A O 1
ATOM 2239 N N . ALA A 1 287 ? -2.569 2.075 19.155 1.00 97.38 287 ALA A N 1
ATOM 2240 C CA . ALA A 1 287 ? -3.538 2.780 18.325 1.00 97.38 287 ALA A CA 1
ATOM 2241 C C . ALA A 1 287 ? -4.429 1.813 17.530 1.00 97.38 287 ALA A C 1
ATOM 2243 O O . ALA A 1 287 ? -5.640 2.000 17.503 1.00 97.38 287 ALA A O 1
ATOM 2244 N N . THR A 1 288 ? -3.869 0.749 16.947 1.00 97.44 288 THR A N 1
ATOM 2245 C CA . THR A 1 288 ? -4.639 -0.259 16.194 1.00 97.44 288 THR A CA 1
ATOM 2246 C C . THR A 1 288 ? -5.727 -0.882 17.064 1.00 97.44 288 THR A C 1
ATOM 2248 O O . THR A 1 288 ? -6.890 -0.903 16.668 1.00 97.44 288 THR A O 1
ATOM 2251 N N . ALA A 1 289 ? -5.372 -1.337 18.270 1.00 96.62 289 ALA A N 1
ATOM 2252 C CA . ALA A 1 289 ? -6.323 -1.957 19.189 1.00 96.62 289 ALA A CA 1
ATOM 2253 C C . ALA A 1 289 ? -7.400 -0.968 19.665 1.00 96.62 289 ALA A C 1
ATOM 2255 O O . ALA A 1 289 ? -8.583 -1.309 19.697 1.00 96.62 289 ALA A O 1
ATOM 2256 N N . ALA A 1 290 ? -7.007 0.266 19.997 1.00 97.25 290 ALA A N 1
ATOM 2257 C CA . ALA A 1 290 ? -7.943 1.309 20.408 1.00 97.25 290 ALA A CA 1
ATOM 2258 C C . ALA A 1 290 ? -8.957 1.627 19.297 1.00 97.25 290 ALA A C 1
ATOM 2260 O O . ALA A 1 290 ? -10.162 1.561 19.530 1.00 97.25 290 ALA A O 1
ATOM 2261 N N . ARG A 1 291 ? -8.484 1.881 18.068 1.00 96.81 291 ARG A N 1
ATOM 2262 C CA . ARG A 1 291 ? -9.347 2.262 16.939 1.00 96.81 291 ARG A CA 1
ATOM 2263 C C . ARG A 1 291 ? -10.226 1.123 16.443 1.00 96.81 291 ARG A C 1
ATOM 2265 O O . ARG A 1 291 ? -11.373 1.360 16.074 1.00 96.81 291 ARG A O 1
ATOM 2272 N N . GLN A 1 292 ? -9.743 -0.116 16.512 1.00 97.31 292 GLN A N 1
ATOM 2273 C CA . GLN A 1 292 ? -10.571 -1.289 16.246 1.00 97.31 292 GLN A CA 1
ATOM 2274 C C . GLN A 1 292 ? -11.754 -1.358 17.220 1.00 97.31 292 GLN A C 1
ATOM 2276 O O . GLN A 1 292 ? -12.896 -1.549 16.802 1.00 97.31 292 GLN A O 1
ATOM 2281 N N . ASN A 1 293 ? -11.489 -1.187 18.517 1.00 97.31 293 ASN A N 1
ATOM 2282 C CA . ASN A 1 293 ? -12.525 -1.241 19.543 1.00 97.31 293 ASN A CA 1
ATOM 2283 C C . ASN A 1 293 ? -13.540 -0.103 19.392 1.00 97.31 293 ASN A C 1
ATOM 2285 O O . ASN A 1 293 ? -14.738 -0.362 19.467 1.00 97.31 293 ASN A O 1
ATOM 2289 N N . GLU A 1 294 ? -13.080 1.125 19.139 1.00 97.50 294 GLU A N 1
ATOM 2290 C CA . GLU A 1 294 ? -13.947 2.281 18.872 1.00 97.50 294 GLU A CA 1
ATOM 2291 C C . GLU A 1 294 ? -14.894 2.011 17.690 1.00 97.50 294 GLU A C 1
ATOM 2293 O O . GLU A 1 294 ? -16.109 2.167 17.824 1.00 97.50 294 GLU A O 1
ATOM 2298 N N . ALA A 1 295 ? -14.365 1.522 16.562 1.00 96.56 295 ALA A N 1
ATOM 2299 C CA . ALA A 1 295 ? -15.164 1.234 15.371 1.00 96.56 295 ALA A CA 1
ATOM 2300 C C . ALA A 1 295 ? -16.206 0.129 15.624 1.00 96.56 295 ALA A C 1
ATOM 2302 O O . ALA A 1 295 ? -17.385 0.288 15.303 1.00 96.56 295 ALA A O 1
ATOM 2303 N N . LEU A 1 296 ? -15.813 -0.971 16.275 1.00 97.44 296 LEU A N 1
ATOM 2304 C CA . LEU A 1 296 ? -16.738 -2.061 16.610 1.00 97.44 296 LEU A CA 1
ATOM 2305 C C . LEU A 1 296 ? -17.823 -1.629 17.609 1.00 97.44 296 LEU A C 1
ATOM 2307 O O . LEU A 1 296 ? -18.981 -2.042 17.484 1.00 97.44 296 LEU A O 1
ATOM 2311 N N . GLN A 1 297 ? -17.480 -0.781 18.583 1.00 97.44 297 GLN A N 1
ATOM 2312 C CA . GLN A 1 297 ? -18.446 -0.214 19.525 1.00 97.44 297 GLN A CA 1
ATOM 2313 C C . GLN A 1 297 ? -19.450 0.704 18.820 1.00 97.44 297 GLN A C 1
ATOM 2315 O O . GLN A 1 297 ? -20.650 0.596 19.091 1.00 97.44 297 GLN A O 1
ATOM 2320 N N . ALA A 1 298 ? -18.994 1.538 17.880 1.00 96.38 298 ALA A N 1
ATOM 2321 C CA . ALA A 1 298 ? -19.864 2.392 17.074 1.00 96.38 298 ALA A CA 1
ATOM 2322 C C . ALA A 1 298 ? -20.858 1.559 16.245 1.00 96.38 298 ALA A C 1
ATOM 2324 O O . ALA A 1 298 ? -22.066 1.810 16.287 1.00 96.38 298 ALA A O 1
ATOM 2325 N N . VAL A 1 299 ? -20.396 0.485 15.588 1.00 95.69 299 VAL A N 1
ATOM 2326 C CA . VAL A 1 299 ? -21.289 -0.426 14.845 1.00 95.69 299 VAL A CA 1
ATOM 2327 C C . VAL A 1 299 ? -22.304 -1.097 15.777 1.00 95.69 299 VAL A C 1
ATOM 2329 O O . VAL A 1 299 ? -23.492 -1.202 15.454 1.00 95.69 299 VAL A O 1
ATOM 2332 N N . ALA A 1 300 ? -21.874 -1.543 16.961 1.00 95.38 300 ALA A N 1
ATOM 2333 C CA . ALA A 1 300 ? -22.771 -2.145 17.944 1.00 95.38 300 ALA A CA 1
ATOM 2334 C C . ALA A 1 300 ? -23.835 -1.153 18.452 1.00 95.38 300 ALA A C 1
ATOM 2336 O O . ALA A 1 300 ? -24.986 -1.547 18.671 1.00 95.38 300 ALA A O 1
ATOM 2337 N N . ALA A 1 301 ? -23.477 0.123 18.623 1.00 94.75 301 ALA A N 1
ATOM 2338 C 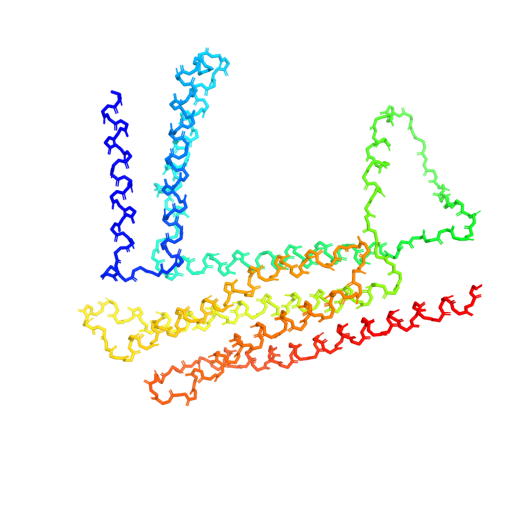CA . ALA A 1 301 ? -24.403 1.184 19.006 1.00 94.75 301 ALA A CA 1
ATOM 2339 C C . ALA A 1 301 ? -25.452 1.447 17.910 1.00 94.75 301 ALA A C 1
ATOM 2341 O O . ALA A 1 301 ? -26.650 1.435 18.208 1.00 94.75 301 ALA A O 1
ATOM 2342 N N . ALA A 1 302 ? -25.036 1.558 16.645 1.00 92.81 302 ALA A N 1
ATOM 2343 C CA . ALA A 1 302 ? -25.949 1.750 15.516 1.00 92.81 302 ALA A CA 1
ATOM 2344 C C . ALA A 1 302 ? -26.928 0.575 15.344 1.00 92.81 302 ALA A C 1
ATOM 2346 O O . ALA A 1 302 ? -28.136 0.777 15.201 1.00 92.81 302 ALA A O 1
ATOM 2347 N N . LYS A 1 303 ? -26.457 -0.673 15.497 1.00 91.94 303 LYS A N 1
ATOM 2348 C CA . LYS A 1 303 ? -27.332 -1.865 15.492 1.00 91.94 303 LYS A CA 1
ATOM 2349 C C . LYS A 1 303 ? -28.387 -1.836 16.603 1.00 91.94 303 LYS A C 1
ATOM 2351 O O . LYS A 1 303 ? -29.498 -2.336 16.418 1.00 91.94 303 LYS A O 1
ATOM 2356 N N . LYS A 1 304 ? -28.056 -1.298 17.784 1.00 90.81 304 LYS A N 1
ATOM 2357 C CA . LYS A 1 304 ? -29.021 -1.140 18.888 1.00 90.81 304 LYS A CA 1
ATOM 2358 C C . LYS A 1 304 ? -30.051 -0.056 18.577 1.00 90.81 304 LYS A C 1
ATOM 2360 O O . LYS A 1 304 ? -31.217 -0.240 18.925 1.00 90.81 304 LYS A O 1
ATOM 2365 N N . TRP A 1 305 ? -29.639 1.031 17.929 1.00 85.62 305 TRP A N 1
ATOM 2366 C CA . TRP A 1 305 ? -30.538 2.092 17.480 1.00 85.62 305 TRP A CA 1
ATOM 2367 C C . TRP A 1 305 ? -31.582 1.551 16.489 1.00 85.62 305 TRP A C 1
ATOM 2369 O O . TRP A 1 305 ? -32.778 1.719 16.727 1.00 85.62 305 TRP A O 1
ATOM 2379 N N . ASP A 1 306 ? -31.163 0.749 15.503 1.00 83.12 306 ASP A N 1
ATOM 2380 C CA . ASP A 1 306 ? -32.069 0.119 14.522 1.00 83.12 306 ASP A CA 1
ATOM 2381 C C . ASP A 1 306 ? -33.084 -0.848 15.137 1.00 83.12 306 ASP A C 1
ATOM 2383 O O . ASP A 1 306 ? -34.212 -0.989 14.665 1.00 83.12 306 ASP A O 1
ATOM 2387 N N . LYS A 1 307 ? -32.708 -1.533 16.220 1.00 82.38 307 LYS A N 1
ATOM 2388 C CA . LYS A 1 307 ? -33.642 -2.395 16.958 1.00 82.38 307 LYS A CA 1
ATOM 2389 C C . LYS A 1 307 ? -34.666 -1.588 17.755 1.00 82.38 307 LYS A C 1
ATOM 2391 O O . LYS A 1 307 ? -35.777 -2.070 17.958 1.00 82.38 307 LYS A O 1
ATOM 2396 N N . LYS A 1 308 ? -34.298 -0.400 18.247 1.00 78.19 308 LYS A N 1
ATOM 2397 C CA . LYS A 1 308 ? -35.201 0.475 19.010 1.00 78.19 308 LYS A CA 1
ATOM 2398 C C . LYS A 1 308 ? -36.184 1.204 18.096 1.00 78.19 308 LYS A C 1
ATOM 2400 O O . LYS A 1 308 ? -37.354 1.282 18.454 1.00 78.19 308 LYS A O 1
ATOM 2405 N N . SER A 1 309 ? -35.744 1.686 16.933 1.00 74.00 309 SER A N 1
ATOM 2406 C CA . SER A 1 309 ? -36.620 2.351 15.958 1.00 74.00 309 SER A CA 1
ATOM 2407 C C . SER A 1 309 ? -37.703 1.405 15.427 1.00 74.00 309 SER A C 1
ATOM 2409 O O . SER A 1 309 ? -38.871 1.775 15.390 1.00 74.00 309 SER A O 1
ATOM 2411 N N . LYS A 1 310 ? -37.356 0.137 15.162 1.00 74.25 310 LYS A N 1
ATOM 2412 C CA . LYS A 1 310 ? -38.310 -0.911 14.746 1.00 74.25 310 LYS A CA 1
ATOM 2413 C C . LYS A 1 310 ? -39.318 -1.353 15.812 1.00 74.25 310 LYS A C 1
ATOM 2415 O O . LYS A 1 310 ? -40.276 -2.020 15.464 1.00 74.25 310 LYS A O 1
ATOM 2420 N N . LYS A 1 311 ? -39.093 -1.049 17.096 1.00 67.00 311 LYS A N 1
ATOM 2421 C CA . LYS A 1 311 ? -40.048 -1.348 18.183 1.00 67.00 311 LYS A CA 1
ATOM 2422 C C . LYS A 1 311 ? -41.032 -0.206 18.456 1.00 67.00 311 LYS A C 1
ATOM 2424 O O . LYS A 1 311 ? -41.940 -0.389 19.257 1.00 67.00 311 LYS A O 1
ATOM 2429 N N . LYS A 1 312 ? -40.788 0.978 17.886 1.00 57.34 312 LYS A N 1
ATOM 2430 C CA . LYS A 1 312 ? -41.621 2.178 18.058 1.00 57.34 312 LYS A CA 1
ATOM 2431 C C . LYS A 1 312 ? -42.573 2.432 16.880 1.00 57.34 312 LYS A C 1
ATOM 2433 O O . LYS A 1 312 ? -43.469 3.253 17.039 1.00 57.34 312 LYS A O 1
ATOM 2438 N N . LYS A 1 313 ? -42.353 1.775 15.738 1.00 48.53 313 LYS A N 1
ATOM 2439 C CA . LYS A 1 313 ? -43.303 1.669 14.621 1.00 48.53 313 LYS A CA 1
ATOM 2440 C C . LYS A 1 313 ? -44.107 0.383 14.798 1.00 48.53 313 LYS A C 1
ATOM 2442 O O . LYS A 1 313 ? -45.301 0.404 14.448 1.00 48.53 313 LYS A O 1
#

Secondary structure (DSSP, 8-state):
-HHHHHHHHHHHHHHHHHHTSGGG---HHHHHHHHHHHHHHHHHHHHHHHHHHSSGGGSTTHHHHHHHHHHHHHHHHHTT-SPPSHHHHHHHHHHHHHHHHHHHHHHHHHHHHT------SS-----------------TTTHHHHHHHTT--PPPTTTHHHHHHHHHHHHHHHHHHHHHHHHHHHHHHHHHHHHHTTPPPPHHHHHHHHHHHHHHHHHHHHHHHHHHHHHTTSSSP-TTTHHHHHHHHHHHHHHHHHHHHHHTT-TTT-----HHHHHHHHHHHHHHHHHHHHHHHHHHHHHHHHHHHTTT-

Foldseek 3Di:
DVVVLVVVLVVLVVVLVVLVDVVVVAAPLLNVLSVVLSVQLVVLSVVLVVCVVVVVCVPDVNNVVSVVSNVVSVCCVVVCVRQPGRLRSLVVVLVVLLVVLVVLLVVLVVLLVVPADPPCPDPDDDDPPDDDDDDDDDDPDPVVVVVVVVVQAHEHNLCSLLSVLVNLLSVLLSLLSVLLSQLLVLLVVVVVVVVVVVDDQDQLNVVSSVLNSVLSVLNVCLSVLVVVLSVQSGPPHPLVCNLVSLVVNLVSSLVNLVSSQCCCVDPSRNSDHPPVSVVSSVVSNVSSVVSSVSNVVSSVVSVVVVVVVVVVD

pLDDT: mean 84.63, std 17.4, range [29.83, 98.12]

Radius of gyration: 26.58 Å; chains: 1; bounding box: 76×58×63 Å

InterPro domains:
  IPR026907 Cyclin-D1-binding protein 1-like [PTHR15492] (10-287)
  IPR049317 Cyclin-D1-binding protein 1-like, N-terminal [PF13324] (7-112)